Protein AF-A0A7C3YJ23-F1 (afdb_monomer_lite)

Radius of gyration: 18.56 Å; chains: 1; bounding box: 42×35×53 Å

Secondary structure (DSSP, 8-state):
--EEEEEEE-S--TTHHHHHHHHHHHTTSTTEEEEEEE-HHHHHHHHHTT-HHHHHHHS-SSTT--EEEHHHH-TT-GGGHHHHTT-SSEEEEEEE-HHHHHHHHTT---SHHHHHHHHHHHTT--EEEEES--SS----PPPP---TTS----SS-HHHHT-TT--EEEETTEEEE-TTT-----TTT--

pLDDT: mean 93.25, std 5.97, range [62.0, 98.75]

Sequence (191 aa):
MSITVAWGITGAGHFLKETFEVMGELVREDGVKVTAYLSAAGEQVVKIYGLWKRLTEISNGSYLREILVESGEGPGSPRAGRLLRGVYKALIVSPASGNTVAKTVYGIADTLVTNAIAQAQKGRTPIYMVPTDQRGFTEITLPYRVDRSICKLCKPCPVINVCPQNAVKVLDGFPSINLSLCRNCELCVST

Foldseek 3Di:
DAAFEEEEFELDQFCPVVVLVVLVVQLVPPRYAYEYFYWQNRVLNCQLVLNVVSLCVSQVCPDSSRHHYCVVCDFQLVVLLCLLVPVHQAYEYPAQEPVNVVCCVVLNQGTNRSSNSNSNVNNVRHYHYHYRPDPDDDDGDDGDWDDPVPDPLDVVDVLCVQDPQNQWDQDPSDTTGNSSRHRPPCSSVVD

Structure (mmCIF, N/CA/C/O backbone):
data_AF-A0A7C3YJ23-F1
#
_entry.id   AF-A0A7C3YJ23-F1
#
loop_
_atom_site.group_PDB
_atom_site.id
_atom_site.type_symbol
_atom_site.label_atom_id
_atom_site.label_alt_id
_atom_site.label_comp_id
_atom_site.label_asym_id
_atom_site.label_entity_id
_atom_site.label_seq_id
_atom_site.pdbx_PDB_ins_code
_atom_site.Cartn_x
_atom_site.Cartn_y
_atom_site.Cartn_z
_atom_site.occupancy
_atom_site.B_iso_or_equiv
_atom_site.auth_seq_id
_atom_site.auth_comp_id
_atom_site.auth_asym_id
_atom_site.auth_atom_id
_atom_site.pdbx_PDB_model_num
ATOM 1 N N . MET A 1 1 ? -19.025 14.498 14.710 1.00 62.00 1 MET A N 1
ATOM 2 C CA . MET A 1 1 ? -18.326 13.416 15.446 1.00 62.00 1 MET A CA 1
ATOM 3 C C . MET A 1 1 ? -17.206 12.937 14.530 1.00 62.00 1 MET A C 1
ATOM 5 O O . MET A 1 1 ? -17.511 12.698 13.375 1.00 62.00 1 MET A O 1
ATOM 9 N N . SER A 1 2 ? -15.937 12.897 14.953 1.00 86.38 2 SER A N 1
ATOM 10 C CA . SER A 1 2 ? -14.856 12.490 14.033 1.00 86.38 2 SER A CA 1
ATOM 11 C C . SER A 1 2 ? -14.799 10.965 13.926 1.00 86.38 2 SER A C 1
ATOM 13 O O . SER A 1 2 ? -14.757 10.283 14.952 1.00 86.38 2 SER A O 1
ATOM 15 N N . ILE A 1 3 ? -14.822 10.439 12.702 1.00 93.75 3 ILE A N 1
ATOM 16 C CA . ILE A 1 3 ? -14.700 9.007 12.411 1.00 93.75 3 ILE A CA 1
ATOM 17 C C . ILE A 1 3 ? -13.256 8.743 11.995 1.00 93.75 3 ILE A C 1
ATOM 19 O O . ILE A 1 3 ? -12.734 9.368 11.079 1.00 93.75 3 ILE A O 1
ATOM 23 N N . THR A 1 4 ? -12.592 7.824 12.683 1.00 96.75 4 THR A N 1
ATOM 24 C CA . THR A 1 4 ? -11.193 7.466 12.438 1.00 96.75 4 THR A CA 1
ATOM 25 C C . THR A 1 4 ? -11.123 6.039 11.923 1.00 96.75 4 THR A C 1
ATOM 27 O O . THR A 1 4 ? -11.645 5.116 12.550 1.00 96.75 4 THR A O 1
ATOM 30 N N . VAL A 1 5 ? -10.465 5.843 10.787 1.00 97.94 5 VAL A N 1
ATOM 31 C CA . VAL A 1 5 ? -10.336 4.544 10.123 1.00 97.94 5 VAL A CA 1
ATOM 32 C C . VAL A 1 5 ? -8.858 4.226 9.932 1.00 97.94 5 VAL A C 1
ATOM 34 O O . VAL A 1 5 ? -8.073 5.081 9.521 1.00 97.94 5 VAL A O 1
ATOM 37 N N . ALA A 1 6 ? -8.469 2.993 10.246 1.00 98.56 6 ALA A N 1
ATOM 38 C CA . ALA A 1 6 ? -7.172 2.462 9.846 1.00 98.56 6 ALA A CA 1
ATOM 39 C C . ALA A 1 6 ? -7.318 1.774 8.486 1.00 98.56 6 ALA A C 1
ATOM 41 O O . ALA A 1 6 ? -8.263 1.011 8.289 1.00 98.56 6 ALA A O 1
ATOM 42 N N . TRP A 1 7 ? -6.381 2.011 7.570 1.00 98.75 7 TRP A N 1
ATOM 43 C CA . TRP A 1 7 ? -6.410 1.428 6.231 1.00 98.75 7 TRP A CA 1
ATOM 44 C C . TRP A 1 7 ? -5.122 0.667 5.913 1.00 98.75 7 TRP A C 1
ATOM 46 O O . TRP A 1 7 ? -4.079 1.264 5.665 1.00 98.75 7 TRP A O 1
ATOM 56 N N . GLY A 1 8 ? -5.188 -0.661 5.919 1.00 98.50 8 GLY A N 1
ATOM 57 C CA . GLY A 1 8 ? -4.110 -1.565 5.541 1.00 98.50 8 GLY A CA 1
ATOM 58 C C . GLY A 1 8 ? -3.979 -1.718 4.026 1.00 98.50 8 GLY A C 1
ATOM 59 O O . GLY A 1 8 ? -4.926 -2.147 3.374 1.00 98.50 8 GLY A O 1
ATOM 60 N N . ILE A 1 9 ? -2.796 -1.435 3.479 1.00 98.50 9 ILE A N 1
ATOM 61 C CA . ILE A 1 9 ? -2.448 -1.638 2.065 1.00 98.50 9 ILE A CA 1
ATOM 62 C C . ILE A 1 9 ? -1.351 -2.704 1.968 1.00 98.50 9 ILE A C 1
ATOM 64 O O . ILE A 1 9 ? -0.298 -2.625 2.617 1.00 98.50 9 ILE A O 1
ATOM 68 N N . THR A 1 10 ? -1.595 -3.721 1.144 1.00 98.00 10 THR A N 1
ATOM 69 C CA . THR A 1 10 ? -0.693 -4.870 0.975 1.00 98.00 10 THR A CA 1
ATOM 70 C C . THR A 1 10 ? -0.086 -4.925 -0.426 1.00 98.00 10 THR A C 1
ATOM 72 O O . THR A 1 10 ? -0.376 -4.079 -1.268 1.00 98.00 10 THR A O 1
ATOM 75 N N . GLY A 1 11 ? 0.796 -5.897 -0.673 1.00 94.69 11 GLY A N 1
ATOM 76 C CA . GLY A 1 11 ? 1.535 -6.050 -1.929 1.00 94.69 11 GLY A CA 1
ATOM 77 C C . GLY A 1 11 ? 0.710 -6.557 -3.112 1.00 94.69 11 GLY A C 1
ATOM 78 O O . GLY A 1 11 ? 1.150 -7.483 -3.784 1.00 94.69 11 GLY A O 1
ATOM 79 N N . ALA A 1 12 ? -0.468 -5.988 -3.362 1.00 92.12 12 ALA A N 1
ATOM 80 C CA . ALA A 1 12 ? -1.314 -6.349 -4.492 1.00 92.12 12 ALA A CA 1
ATOM 81 C C . ALA A 1 12 ? -1.648 -5.120 -5.346 1.00 92.12 12 ALA A C 1
ATOM 83 O O . ALA A 1 12 ? -2.069 -4.090 -4.828 1.00 92.12 12 ALA A O 1
ATOM 84 N N . GLY A 1 13 ? -1.439 -5.238 -6.661 1.00 89.50 13 GLY A N 1
ATOM 85 C CA . GLY A 1 13 ? -1.804 -4.199 -7.631 1.00 89.50 13 GLY A CA 1
ATOM 86 C C . GLY A 1 13 ? -3.272 -4.255 -8.066 1.00 89.50 13 GLY A C 1
ATOM 87 O O . GLY A 1 13 ? -3.829 -3.244 -8.483 1.00 89.50 13 GLY A O 1
ATOM 88 N N . HIS A 1 14 ? -3.909 -5.422 -7.940 1.00 90.75 14 HIS A N 1
ATOM 89 C CA . HIS A 1 14 ? -5.338 -5.590 -8.200 1.00 90.75 14 HIS A CA 1
ATOM 90 C C . HIS A 1 14 ? -6.164 -4.792 -7.175 1.00 90.75 14 HIS A C 1
ATOM 92 O O . HIS A 1 14 ? -5.832 -4.794 -5.990 1.00 90.75 14 HIS A O 1
ATOM 98 N N . PHE A 1 15 ? -7.208 -4.095 -7.637 1.00 92.06 15 PHE A N 1
ATOM 99 C CA . PHE A 1 15 ? -8.063 -3.183 -6.864 1.00 92.06 15 PHE A CA 1
ATOM 100 C C . PHE A 1 15 ? -7.343 -1.989 -6.229 1.00 92.06 15 PHE A C 1
ATOM 102 O O . PHE A 1 15 ? -7.915 -1.291 -5.388 1.00 92.06 15 PHE A O 1
ATOM 109 N N . LEU A 1 16 ? -6.076 -1.743 -6.569 1.00 94.31 16 LEU A N 1
ATOM 110 C CA . LEU A 1 16 ? -5.303 -0.685 -5.931 1.00 94.31 16 LEU A CA 1
ATOM 111 C C . LEU A 1 16 ? -5.825 0.706 -6.315 1.00 94.31 16 LEU A C 1
ATOM 113 O O . LEU A 1 16 ? -5.906 1.577 -5.454 1.00 94.31 16 LEU A O 1
ATOM 117 N N . LYS A 1 17 ? -6.199 0.935 -7.580 1.00 93.44 17 LYS A N 1
ATOM 118 C CA . LYS A 1 17 ? -6.702 2.247 -8.025 1.00 93.44 17 LYS A CA 1
ATOM 119 C C . LYS A 1 17 ? -8.066 2.545 -7.402 1.00 93.44 17 LYS A C 1
ATOM 121 O O . LYS A 1 17 ? -8.249 3.611 -6.822 1.00 93.44 17 LYS A O 1
ATOM 126 N N . GLU A 1 18 ? -8.946 1.557 -7.431 1.00 94.31 18 GLU A N 1
ATOM 127 C CA . GLU A 1 18 ? -10.295 1.553 -6.872 1.00 94.31 18 GLU A CA 1
ATOM 128 C C . GLU A 1 18 ? -10.249 1.747 -5.351 1.00 94.31 18 GLU A C 1
ATOM 130 O O . GLU A 1 18 ? -10.980 2.558 -4.791 1.00 94.31 18 GLU A O 1
ATOM 135 N N . THR A 1 19 ? -9.305 1.089 -4.669 1.00 96.25 19 THR A N 1
ATOM 136 C CA . THR A 1 19 ? -9.026 1.326 -3.244 1.00 96.25 19 THR A CA 1
ATOM 137 C C . THR A 1 19 ? -8.746 2.805 -2.986 1.00 96.25 19 THR A C 1
ATOM 139 O O . THR A 1 19 ? -9.323 3.393 -2.076 1.00 96.25 19 THR A O 1
ATOM 142 N N . PHE A 1 20 ? -7.876 3.428 -3.782 1.00 97.31 20 PHE A N 1
ATOM 143 C CA . PHE A 1 20 ? -7.533 4.841 -3.625 1.00 97.31 20 PHE A CA 1
ATOM 144 C C . PHE A 1 20 ? -8.680 5.791 -4.014 1.00 97.31 20 PHE A C 1
ATOM 146 O O . PHE A 1 20 ? -8.718 6.931 -3.539 1.00 97.31 20 PHE A O 1
ATOM 153 N N . GLU A 1 21 ? -9.597 5.364 -4.882 1.00 96.69 21 GLU A N 1
ATOM 154 C CA . GLU A 1 21 ? -10.852 6.068 -5.187 1.00 96.69 21 GLU A CA 1
ATOM 155 C C . GLU A 1 21 ? -11.758 6.097 -3.970 1.00 96.69 21 GLU A C 1
ATOM 157 O O . GLU A 1 21 ? -12.047 7.189 -3.482 1.00 96.69 21 GLU A O 1
ATOM 162 N N . VAL A 1 22 ? -12.048 4.934 -3.388 1.00 97.12 22 VAL A N 1
ATOM 163 C CA . VAL A 1 22 ? -12.865 4.835 -2.174 1.00 97.12 22 VAL A CA 1
ATOM 164 C C . VAL A 1 22 ? -12.214 5.568 -0.998 1.00 97.12 22 VAL A C 1
ATOM 166 O O . VAL A 1 22 ? -12.886 6.315 -0.293 1.00 97.12 22 VAL A O 1
ATOM 169 N N . MET A 1 23 ? -10.897 5.430 -0.792 1.00 97.50 23 MET A N 1
ATOM 170 C CA . MET A 1 23 ? -10.183 6.189 0.246 1.00 97.50 23 MET A CA 1
ATOM 171 C C . MET A 1 23 ? -10.329 7.701 0.047 1.00 97.50 23 MET A C 1
ATOM 173 O O . MET A 1 23 ? -10.512 8.435 1.017 1.00 97.50 23 MET A O 1
ATOM 177 N N . GLY A 1 24 ? -10.220 8.163 -1.202 1.00 96.56 24 GLY A N 1
ATOM 178 C CA . GLY A 1 24 ? -10.332 9.572 -1.565 1.00 96.56 24 GLY A CA 1
ATOM 179 C C . GLY A 1 24 ? -11.741 10.123 -1.371 1.00 96.56 24 GLY A C 1
ATOM 180 O O . GLY A 1 24 ? -11.886 11.235 -0.879 1.00 96.56 24 GLY A O 1
ATOM 181 N N . GLU A 1 25 ? -12.769 9.355 -1.726 1.00 96.19 25 GLU A N 1
ATOM 182 C CA . GLU A 1 25 ? -14.171 9.698 -1.472 1.00 96.19 25 GLU A CA 1
ATOM 183 C C . GLU A 1 25 ? -14.464 9.770 0.024 1.00 96.19 25 GLU A C 1
ATOM 185 O O . GLU A 1 25 ? -15.019 10.761 0.491 1.00 96.19 25 GLU A O 1
ATOM 190 N N . LEU A 1 26 ? -13.990 8.784 0.787 1.00 94.44 26 LEU A N 1
ATOM 191 C CA . LEU A 1 26 ? -14.225 8.692 2.222 1.00 94.44 26 LEU A CA 1
ATOM 192 C C . LEU A 1 26 ? -13.664 9.898 2.993 1.00 94.44 26 LEU A C 1
ATOM 194 O O . LEU A 1 26 ? -14.304 10.395 3.912 1.00 94.44 26 LEU A O 1
ATOM 198 N N . VAL A 1 27 ? -12.480 10.407 2.627 1.00 94.44 27 VAL A N 1
ATOM 199 C CA . VAL A 1 27 ? -11.894 11.587 3.298 1.00 94.44 27 VAL A CA 1
ATOM 200 C C . VAL A 1 27 ? -12.490 12.926 2.851 1.00 94.44 27 VAL A C 1
ATOM 202 O O . VAL A 1 27 ? -12.114 13.955 3.414 1.00 94.44 27 VAL A O 1
ATOM 205 N N . ARG A 1 28 ? -13.391 12.944 1.854 1.00 93.38 28 ARG A N 1
ATOM 206 C CA . ARG A 1 28 ? -14.195 14.138 1.528 1.00 93.38 28 ARG A CA 1
ATOM 207 C C . ARG A 1 28 ? -15.365 14.317 2.489 1.00 93.38 28 ARG A C 1
ATOM 209 O O . ARG A 1 28 ? -15.881 15.424 2.584 1.00 93.38 28 ARG A O 1
ATOM 216 N N . GLU A 1 29 ? -15.786 13.259 3.177 1.00 91.81 29 GLU A N 1
ATOM 217 C CA . GLU A 1 29 ? -16.820 13.357 4.200 1.00 91.81 29 GLU A CA 1
ATOM 218 C C . GLU A 1 29 ? -16.296 14.094 5.440 1.00 91.81 29 GLU A C 1
ATOM 220 O O . GLU A 1 29 ? -15.204 13.823 5.957 1.00 91.81 29 GLU A O 1
ATOM 225 N N . ASP A 1 30 ? -17.102 15.026 5.948 1.00 86.88 30 ASP A N 1
ATOM 226 C CA . ASP A 1 30 ? -16.705 15.879 7.060 1.00 86.88 30 ASP A CA 1
ATOM 227 C C . ASP A 1 30 ? -16.401 15.074 8.331 1.00 86.88 30 ASP A C 1
ATOM 229 O O . ASP A 1 30 ? -17.231 14.358 8.894 1.00 86.88 30 ASP A O 1
ATOM 233 N N . GLY A 1 31 ? -15.179 15.250 8.837 1.00 90.19 31 GLY A N 1
ATOM 234 C CA . GLY A 1 31 ? -14.729 14.648 10.090 1.00 90.19 31 GLY A CA 1
ATOM 235 C C . GLY A 1 31 ? -14.173 13.228 9.968 1.00 90.19 31 GLY A C 1
ATOM 236 O O . GLY A 1 31 ? -13.810 12.658 11.008 1.00 90.19 31 GLY A O 1
ATOM 237 N N . VAL A 1 32 ? -14.049 12.677 8.756 1.00 95.38 32 VAL A N 1
ATOM 238 C CA . VAL A 1 32 ? -13.407 11.377 8.529 1.00 95.38 32 VAL A CA 1
ATOM 239 C C . VAL A 1 32 ? -11.885 11.519 8.424 1.00 95.38 32 VAL A C 1
ATOM 241 O O . VAL A 1 32 ? -11.350 12.422 7.782 1.00 95.38 32 VAL A O 1
ATOM 244 N N . LYS A 1 33 ? -11.155 10.627 9.097 1.00 97.25 33 LYS A N 1
ATOM 245 C CA . LYS A 1 33 ? -9.688 10.578 9.103 1.00 97.25 33 LYS A CA 1
ATOM 246 C C . LYS A 1 33 ? -9.207 9.167 8.802 1.00 97.25 33 LYS A C 1
ATOM 248 O O . LYS A 1 33 ? -9.721 8.208 9.377 1.00 97.25 33 LYS A O 1
ATOM 253 N N . VAL A 1 34 ? -8.194 9.058 7.946 1.00 98.19 34 VAL A N 1
ATOM 254 C CA . VAL A 1 34 ? -7.625 7.778 7.515 1.00 98.19 34 VAL A CA 1
ATOM 255 C C . VAL A 1 34 ? -6.134 7.728 7.832 1.00 98.19 34 VAL A C 1
ATOM 257 O O . VAL A 1 34 ? -5.354 8.485 7.250 1.00 98.19 34 VAL A O 1
ATOM 260 N N . THR A 1 35 ? -5.734 6.803 8.706 1.00 98.50 35 THR A N 1
ATOM 261 C CA . THR A 1 35 ? -4.324 6.420 8.890 1.00 98.50 35 THR A CA 1
ATOM 262 C C . THR A 1 35 ? -4.016 5.231 7.990 1.00 98.50 35 THR A C 1
ATOM 264 O O . THR A 1 35 ? -4.640 4.177 8.120 1.00 98.50 35 THR A O 1
ATOM 267 N N . ALA A 1 36 ? -3.034 5.373 7.106 1.00 98.50 36 ALA A N 1
ATOM 268 C CA . ALA A 1 36 ? -2.607 4.311 6.209 1.00 98.50 36 ALA A CA 1
ATOM 269 C C . ALA A 1 36 ? -1.540 3.426 6.877 1.00 98.50 36 ALA A C 1
ATOM 271 O O . ALA A 1 36 ? -0.566 3.927 7.430 1.00 98.50 36 ALA A O 1
ATOM 272 N N . TYR A 1 37 ? -1.713 2.109 6.806 1.00 98.56 37 TYR A N 1
ATOM 273 C CA . TYR A 1 37 ? -0.786 1.083 7.281 1.00 98.56 37 TYR A CA 1
ATOM 274 C C . TYR A 1 37 ? -0.284 0.293 6.073 1.00 98.56 37 TYR A C 1
ATOM 276 O O . TYR A 1 37 ? -1.031 -0.462 5.458 1.00 98.56 37 TYR A O 1
ATOM 284 N N . LEU A 1 38 ? 0.979 0.461 5.705 1.00 98.25 38 LEU A N 1
ATOM 285 C CA . LEU A 1 38 ? 1.573 -0.154 4.524 1.00 98.25 38 LEU A CA 1
ATOM 286 C C . LEU A 1 38 ? 2.528 -1.264 4.957 1.00 98.25 38 LEU A C 1
ATOM 288 O O . LEU A 1 38 ? 3.538 -1.015 5.616 1.00 98.25 38 LEU A O 1
ATOM 292 N N . SER A 1 39 ? 2.234 -2.493 4.537 1.00 97.44 39 SER A N 1
ATOM 293 C CA . SER A 1 39 ? 3.247 -3.559 4.567 1.00 97.44 39 SER A CA 1
ATOM 294 C C . SER A 1 39 ? 4.437 -3.172 3.686 1.00 97.44 39 SER A C 1
ATOM 296 O O . SER A 1 39 ? 4.274 -2.375 2.757 1.00 97.44 39 SER A O 1
ATOM 298 N N . ALA A 1 40 ? 5.604 -3.782 3.901 1.00 96.00 40 ALA A N 1
ATOM 299 C CA . ALA A 1 40 ? 6.767 -3.536 3.042 1.00 96.00 40 ALA A CA 1
ATOM 300 C C . ALA A 1 40 ? 6.442 -3.715 1.541 1.00 96.00 40 ALA A C 1
ATOM 302 O O . ALA A 1 40 ? 6.804 -2.884 0.710 1.00 96.00 40 ALA A O 1
ATOM 303 N N . A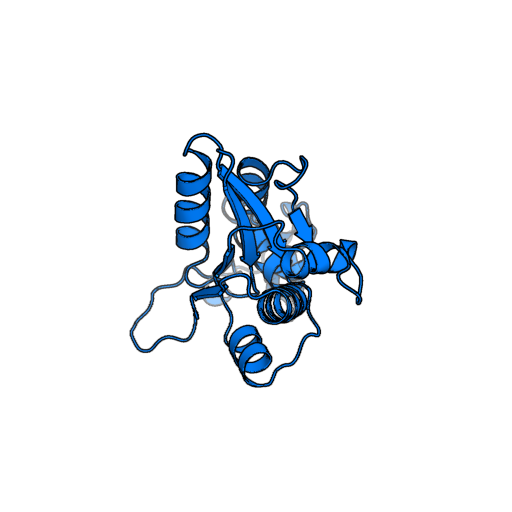LA A 1 41 ? 5.680 -4.757 1.189 1.00 95.81 41 ALA A N 1
ATOM 304 C CA . ALA A 1 41 ? 5.242 -4.990 -0.187 1.00 95.81 41 ALA A CA 1
ATOM 305 C C . ALA A 1 41 ? 4.201 -3.959 -0.666 1.00 95.81 41 ALA A C 1
ATOM 307 O O . ALA A 1 41 ? 4.255 -3.519 -1.813 1.00 95.81 41 ALA A O 1
ATOM 308 N N . GLY A 1 42 ? 3.279 -3.539 0.205 1.00 97.00 42 GLY A N 1
ATOM 309 C CA . GLY A 1 42 ? 2.295 -2.499 -0.109 1.00 97.00 42 GLY A CA 1
ATOM 310 C C . GLY A 1 42 ? 2.942 -1.144 -0.386 1.00 97.00 42 GLY A C 1
ATOM 311 O O . GLY A 1 42 ? 2.568 -0.470 -1.340 1.00 97.00 42 GLY A O 1
ATOM 312 N N . GLU A 1 43 ? 3.976 -0.778 0.374 1.00 96.62 43 GLU A N 1
ATOM 313 C CA . GLU A 1 43 ? 4.772 0.425 0.118 1.00 96.62 43 GLU A CA 1
ATOM 314 C C . GLU A 1 43 ? 5.402 0.408 -1.278 1.00 96.62 43 GLU A C 1
ATOM 316 O O . GLU A 1 43 ? 5.319 1.400 -2.006 1.00 96.62 43 GLU A O 1
ATOM 321 N N . GLN A 1 44 ? 5.995 -0.720 -1.673 1.00 95.06 44 GLN A N 1
ATOM 322 C CA . GLN A 1 44 ? 6.575 -0.876 -3.007 1.00 95.06 44 GLN A CA 1
ATOM 323 C C . GLN A 1 44 ? 5.513 -0.756 -4.096 1.00 95.06 44 GLN A C 1
ATOM 325 O O . GLN A 1 44 ? 5.685 0.008 -5.042 1.00 95.06 44 GLN A O 1
ATOM 330 N N . VAL A 1 45 ? 4.386 -1.450 -3.941 1.00 95.12 45 VAL A N 1
ATOM 331 C CA . VAL A 1 45 ? 3.294 -1.420 -4.917 1.00 95.12 45 VAL A CA 1
ATOM 332 C C . VAL A 1 45 ? 2.724 -0.006 -5.075 1.00 95.12 45 VAL A C 1
ATOM 334 O O . VAL A 1 45 ? 2.644 0.489 -6.194 1.00 95.12 45 VAL A O 1
ATOM 337 N N . VAL A 1 46 ? 2.438 0.717 -3.990 1.00 96.62 46 VAL A N 1
ATOM 338 C CA . VAL A 1 46 ? 1.957 2.112 -4.076 1.00 96.62 46 VAL A CA 1
ATOM 339 C C . VAL A 1 46 ? 2.933 3.002 -4.858 1.00 96.62 46 VAL A C 1
ATOM 341 O O . VAL A 1 46 ? 2.507 3.844 -5.651 1.00 96.62 46 VAL A O 1
ATOM 344 N N . LYS A 1 47 ? 4.244 2.812 -4.674 1.00 95.31 47 LYS A N 1
ATOM 345 C CA . LYS A 1 47 ? 5.288 3.569 -5.383 1.00 95.31 47 LYS A CA 1
ATOM 346 C C . LYS A 1 47 ? 5.382 3.199 -6.861 1.00 95.31 47 LYS A C 1
ATOM 348 O O . LYS A 1 47 ? 5.426 4.094 -7.700 1.00 95.31 47 LYS A O 1
ATOM 353 N N . ILE A 1 48 ? 5.383 1.906 -7.174 1.00 94.56 48 ILE A N 1
ATOM 354 C CA . ILE A 1 48 ? 5.480 1.385 -8.545 1.00 94.56 48 ILE A CA 1
ATOM 355 C C . ILE A 1 48 ? 4.271 1.799 -9.388 1.00 94.56 48 ILE A C 1
ATOM 357 O O . ILE A 1 48 ? 4.406 1.977 -10.593 1.00 94.56 48 ILE A O 1
ATOM 361 N N . TYR A 1 49 ? 3.109 1.986 -8.761 1.00 94.12 49 TYR A N 1
ATOM 362 C CA . TYR A 1 49 ? 1.893 2.459 -9.422 1.00 94.12 49 TYR A CA 1
ATOM 363 C C . TYR A 1 49 ? 1.733 3.987 -9.377 1.00 94.12 49 TYR A C 1
ATOM 365 O O . TYR A 1 49 ? 0.749 4.512 -9.889 1.00 94.12 49 TYR A O 1
ATOM 373 N N . GLY A 1 50 ? 2.694 4.736 -8.822 1.00 94.44 50 GLY A N 1
ATOM 374 C CA . GLY A 1 50 ? 2.670 6.207 -8.813 1.00 94.44 50 GLY A CA 1
ATOM 375 C C . GLY A 1 50 ? 1.634 6.824 -7.870 1.00 94.44 50 GLY A C 1
ATOM 376 O O . GLY A 1 50 ? 1.337 8.012 -7.957 1.00 94.44 50 GLY A O 1
ATOM 377 N N . LEU A 1 51 ? 1.090 6.044 -6.935 1.00 96.31 51 LEU A N 1
ATOM 378 C CA . LEU A 1 51 ? -0.000 6.465 -6.051 1.00 96.31 51 LEU A CA 1
ATOM 379 C C . LEU A 1 51 ? 0.487 7.121 -4.753 1.00 96.31 51 LEU A C 1
ATOM 381 O O . LEU A 1 51 ? -0.321 7.536 -3.927 1.00 96.31 51 LEU A O 1
ATOM 385 N N . TRP A 1 52 ? 1.803 7.261 -4.565 1.00 96.50 52 TRP A N 1
ATOM 386 C CA . TRP A 1 52 ? 2.373 7.821 -3.336 1.00 96.50 52 TRP A CA 1
ATOM 387 C C . TRP A 1 52 ? 1.905 9.255 -3.059 1.00 96.50 52 TRP A C 1
ATOM 389 O O . TRP A 1 52 ? 1.522 9.570 -1.936 1.00 96.50 52 TRP A O 1
ATOM 399 N N . LYS A 1 53 ? 1.874 10.117 -4.086 1.00 96.00 53 LYS A N 1
ATOM 400 C CA . LYS A 1 53 ? 1.383 11.499 -3.947 1.00 96.00 53 LYS A CA 1
ATOM 401 C C . LYS A 1 53 ? -0.086 11.522 -3.511 1.00 96.00 53 LYS A C 1
ATOM 403 O O . LYS A 1 53 ? -0.435 12.185 -2.538 1.00 96.00 53 LYS A O 1
ATOM 408 N N . ARG A 1 54 ? -0.925 10.717 -4.164 1.00 96.69 54 ARG A N 1
ATOM 409 C CA . ARG A 1 54 ? -2.340 10.572 -3.805 1.00 96.69 54 ARG A CA 1
ATOM 410 C C . ARG A 1 54 ? -2.514 10.064 -2.370 1.00 96.69 54 ARG A C 1
ATOM 412 O O . ARG A 1 54 ? -3.385 10.538 -1.650 1.00 96.69 54 ARG A O 1
ATOM 419 N N . LEU A 1 55 ? -1.649 9.152 -1.919 1.00 97.75 55 LEU A N 1
ATOM 420 C CA . LEU A 1 55 ? -1.663 8.666 -0.537 1.00 97.75 55 LEU A CA 1
ATOM 421 C C . LEU A 1 55 ? -1.391 9.800 0.456 1.00 97.75 55 LEU A C 1
ATOM 423 O O . LEU A 1 55 ? -2.082 9.894 1.463 1.00 97.75 55 LEU A O 1
ATOM 427 N N . THR A 1 56 ? -0.425 10.676 0.163 1.00 97.12 56 THR A N 1
ATOM 428 C CA . THR A 1 56 ? -0.114 11.837 1.017 1.00 97.12 56 THR A CA 1
ATOM 429 C C . THR A 1 56 ? -1.219 12.892 1.037 1.00 97.12 56 THR A C 1
ATOM 431 O O . THR A 1 56 ? -1.373 13.590 2.033 1.00 97.12 56 THR A O 1
ATOM 434 N N . GLU A 1 57 ? -2.027 12.996 -0.018 1.00 96.44 57 GLU A N 1
ATOM 435 C CA . GLU A 1 57 ? -3.201 13.881 -0.042 1.00 96.44 57 GLU A CA 1
ATOM 436 C C . GLU A 1 57 ? -4.324 13.342 0.865 1.00 96.44 57 GLU A C 1
ATOM 438 O O . GLU A 1 57 ? -4.966 14.103 1.592 1.00 96.44 57 GLU A O 1
ATOM 443 N N . ILE A 1 58 ? -4.515 12.019 0.889 1.00 96.62 58 ILE A N 1
ATOM 444 C CA . ILE A 1 58 ? -5.491 11.339 1.756 1.00 96.62 58 ILE A CA 1
ATOM 445 C C . ILE A 1 58 ? -5.021 11.366 3.226 1.00 96.62 58 ILE A C 1
ATOM 447 O O . ILE A 1 58 ? -5.740 11.821 4.129 1.00 96.62 58 ILE A O 1
ATOM 451 N N . SER A 1 59 ? -3.783 10.926 3.450 1.00 96.50 59 SER A N 1
ATOM 452 C CA . SER A 1 59 ? -3.117 10.759 4.743 1.00 96.50 59 SER A CA 1
ATOM 453 C C . SER A 1 59 ? -1.900 11.689 4.824 1.00 96.50 59 SER A C 1
ATOM 455 O O . SER A 1 59 ? -0.763 11.303 4.563 1.00 96.50 59 SER A O 1
ATOM 457 N N . ASN A 1 60 ? -2.148 12.945 5.195 1.00 93.62 60 ASN A N 1
ATOM 458 C CA . ASN A 1 60 ? -1.161 14.032 5.160 1.00 93.62 60 ASN A CA 1
ATOM 459 C C . ASN A 1 60 ? -0.097 14.022 6.274 1.00 93.62 60 ASN A C 1
ATOM 461 O O . ASN A 1 60 ? 0.660 14.981 6.402 1.00 93.62 60 ASN A O 1
ATOM 465 N N . GLY A 1 61 ? -0.044 12.984 7.110 1.00 93.31 61 GLY A N 1
ATOM 466 C CA . GLY A 1 61 ? 0.938 12.866 8.192 1.00 93.31 61 GLY A CA 1
ATOM 467 C C . GLY A 1 61 ? 0.506 13.472 9.529 1.00 93.31 61 GLY A C 1
ATOM 468 O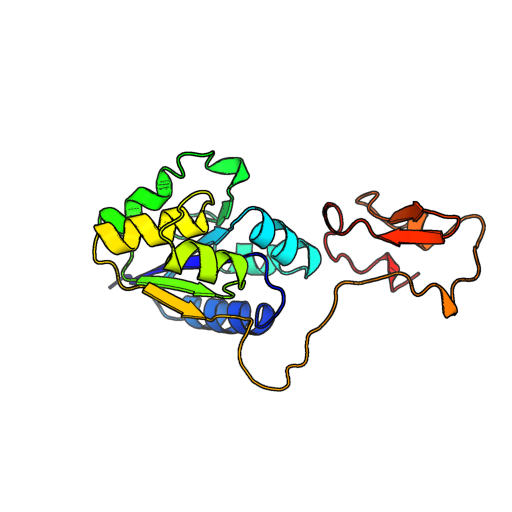 O . GLY A 1 61 ? 1.183 13.256 10.533 1.00 93.31 61 GLY A O 1
ATOM 469 N N . SER A 1 62 ? -0.618 14.195 9.582 1.00 94.31 62 SER A N 1
ATOM 470 C CA . SER A 1 62 ? -1.167 14.694 10.849 1.00 94.31 62 SER A CA 1
ATOM 471 C C . SER A 1 62 ? -1.703 13.555 11.729 1.00 94.31 62 SER A C 1
ATOM 473 O O . SER A 1 62 ? -1.842 12.412 11.292 1.00 94.31 62 SER A O 1
ATOM 475 N N . TYR A 1 63 ? -1.998 13.849 12.997 1.00 94.38 63 TYR A N 1
ATOM 476 C CA . TYR A 1 63 ? -2.473 12.842 13.948 1.00 94.38 63 TYR A CA 1
ATOM 477 C C . TYR A 1 63 ? -3.749 12.132 13.456 1.00 94.38 63 TYR A C 1
ATOM 479 O O . TYR A 1 63 ? -4.769 12.776 13.189 1.00 94.38 63 TYR A O 1
ATOM 487 N N . LEU A 1 64 ? -3.689 10.797 13.381 1.00 95.38 64 LEU A N 1
ATOM 488 C CA . LEU A 1 64 ? -4.709 9.907 12.801 1.00 95.38 64 LEU A CA 1
ATOM 489 C C . LEU A 1 64 ? -4.940 10.092 11.290 1.00 95.38 64 LEU A C 1
ATOM 491 O O . LEU A 1 64 ? -5.978 9.703 10.757 1.00 95.38 64 LEU A O 1
ATOM 495 N N . ARG A 1 65 ? -3.964 10.692 10.606 1.00 96.94 65 ARG A N 1
ATOM 496 C CA . ARG A 1 65 ? -3.833 10.766 9.147 1.00 96.94 65 ARG A CA 1
ATOM 497 C C . ARG A 1 65 ? -2.413 10.402 8.709 1.00 96.94 65 ARG A C 1
ATOM 499 O O . ARG A 1 65 ? -1.927 10.895 7.696 1.00 96.94 65 ARG A O 1
ATOM 506 N N . GLU A 1 66 ? -1.711 9.593 9.500 1.00 97.44 66 GLU A N 1
ATOM 507 C CA . GLU A 1 66 ? -0.334 9.198 9.212 1.00 97.44 66 GLU A CA 1
ATOM 508 C C . GLU A 1 66 ? -0.250 8.167 8.080 1.00 97.44 66 GLU A C 1
ATOM 510 O O . GLU A 1 66 ? -1.182 7.396 7.851 1.00 97.44 66 GLU A O 1
ATOM 515 N N . ILE A 1 67 ? 0.911 8.109 7.426 1.00 98.12 67 ILE A N 1
ATOM 516 C CA . ILE A 1 67 ? 1.321 6.976 6.595 1.00 98.12 67 ILE A CA 1
ATOM 517 C C . ILE A 1 67 ? 2.352 6.191 7.396 1.00 98.12 67 ILE A C 1
ATOM 519 O O . ILE A 1 67 ? 3.461 6.662 7.645 1.00 98.12 67 ILE A O 1
ATOM 523 N N . LEU A 1 68 ? 1.962 5.003 7.833 1.00 97.81 68 LEU A N 1
ATOM 524 C CA . LEU A 1 68 ? 2.789 4.092 8.604 1.00 97.81 68 LEU A CA 1
ATOM 525 C C . LEU A 1 68 ? 3.348 3.042 7.655 1.00 97.81 68 LEU A C 1
ATOM 527 O O . LEU A 1 68 ? 2.588 2.309 7.029 1.00 97.81 68 LEU A O 1
ATOM 531 N N . VAL A 1 69 ? 4.669 2.979 7.548 1.00 96.56 69 VAL A N 1
ATOM 532 C CA . VAL A 1 69 ? 5.380 1.983 6.742 1.00 96.56 69 VAL A CA 1
ATOM 533 C C . VAL A 1 69 ? 6.177 1.064 7.651 1.00 96.56 69 VAL A C 1
ATOM 535 O O . VAL A 1 69 ? 6.693 1.489 8.684 1.00 96.56 69 VAL A O 1
ATOM 538 N N . GLU A 1 70 ? 6.299 -0.199 7.258 1.00 92.50 70 GLU A N 1
ATOM 539 C CA . GLU A 1 70 ? 6.992 -1.230 8.039 1.00 92.50 70 GLU A CA 1
ATOM 540 C C . GLU A 1 70 ? 8.443 -0.848 8.381 1.00 92.50 70 GLU A C 1
ATOM 542 O O . GLU A 1 70 ? 8.886 -1.028 9.514 1.00 92.50 70 GLU A O 1
ATOM 547 N N . SER A 1 71 ? 9.143 -0.212 7.435 1.00 88.31 71 SER A N 1
ATOM 548 C CA . SER A 1 71 ? 10.508 0.300 7.617 1.00 88.31 71 SER A CA 1
ATOM 549 C C . SER A 1 71 ? 10.627 1.380 8.703 1.00 88.31 71 SER A C 1
ATOM 551 O O . SER A 1 71 ? 11.685 1.507 9.313 1.00 88.31 71 SER A O 1
ATOM 553 N N . GLY A 1 72 ? 9.557 2.139 8.961 1.00 88.50 72 GLY A N 1
ATOM 554 C CA . GLY A 1 72 ? 9.514 3.193 9.980 1.00 88.50 72 GLY A CA 1
ATOM 555 C C . GLY A 1 72 ? 8.928 2.747 11.323 1.00 88.50 72 GLY A C 1
ATOM 556 O O . GLY A 1 72 ? 9.180 3.390 12.337 1.00 88.50 72 GLY A O 1
ATOM 557 N N . GLU A 1 73 ? 8.151 1.662 11.344 1.00 89.38 73 GLU A N 1
ATOM 558 C CA . GLU A 1 73 ? 7.547 1.112 12.565 1.00 89.38 73 GLU A CA 1
ATOM 559 C C . GLU A 1 73 ? 8.440 0.084 13.275 1.00 89.38 73 GLU A C 1
ATOM 561 O O . GLU A 1 73 ? 8.341 -0.091 14.492 1.00 89.38 73 GLU A O 1
ATOM 566 N N . GLY A 1 74 ? 9.297 -0.608 12.520 1.00 84.56 74 GLY A N 1
ATOM 567 C CA . GLY A 1 74 ? 10.081 -1.734 13.016 1.00 84.56 74 GLY A CA 1
ATOM 568 C C . GLY A 1 74 ? 9.238 -2.992 13.299 1.00 84.56 74 GLY A C 1
ATOM 569 O O . GLY A 1 74 ? 8.009 -2.979 13.169 1.00 84.56 74 GLY A O 1
ATOM 570 N N . PRO A 1 75 ? 9.879 -4.101 13.721 1.00 79.75 75 PRO A N 1
ATOM 571 C CA . PRO A 1 75 ? 9.229 -5.414 13.818 1.00 79.75 75 PRO A CA 1
ATOM 572 C C . PRO A 1 75 ? 8.021 -5.451 14.764 1.00 79.75 75 PRO A C 1
ATOM 574 O O . PRO A 1 75 ? 7.076 -6.201 14.545 1.00 79.75 75 PRO A O 1
ATOM 577 N N . GLY A 1 76 ? 8.037 -4.626 15.816 1.00 80.31 76 GLY A N 1
ATOM 578 C CA . GLY A 1 76 ? 6.991 -4.602 16.841 1.00 80.31 76 GLY A CA 1
ATOM 579 C C . GLY A 1 76 ? 5.717 -3.848 16.455 1.00 80.31 76 GLY A C 1
ATOM 580 O O . GLY A 1 76 ? 4.725 -3.965 17.171 1.00 80.31 76 GLY A O 1
ATOM 581 N N . SER A 1 77 ? 5.721 -3.069 15.363 1.00 92.00 77 SER A N 1
ATOM 582 C CA . SER A 1 77 ? 4.552 -2.307 14.887 1.00 92.00 77 SER A CA 1
ATOM 583 C C . SER A 1 77 ? 3.783 -1.565 16.001 1.00 92.00 77 SER A C 1
ATOM 585 O O . SER A 1 77 ? 2.569 -1.743 16.137 1.00 92.00 77 SER A O 1
ATOM 587 N N . PRO A 1 78 ? 4.440 -0.748 16.847 1.00 92.88 78 PRO A N 1
ATOM 588 C CA . PRO A 1 78 ? 3.843 -0.234 18.081 1.00 92.88 78 PRO A CA 1
ATOM 589 C C . PRO A 1 78 ? 2.559 0.576 17.845 1.00 92.88 78 PRO A C 1
ATOM 591 O O . PRO A 1 78 ? 1.618 0.483 18.641 1.00 92.88 78 PRO A O 1
ATOM 594 N N . ARG A 1 79 ? 2.444 1.322 16.731 1.00 95.12 79 ARG A N 1
ATOM 595 C CA . ARG A 1 79 ? 1.215 2.079 16.423 1.00 95.12 79 ARG A CA 1
ATOM 596 C C . ARG A 1 79 ? 0.047 1.196 15.982 1.00 95.12 79 ARG A C 1
ATOM 598 O O . ARG A 1 79 ? -1.088 1.678 15.978 1.00 95.12 79 ARG A O 1
ATOM 605 N N . ALA A 1 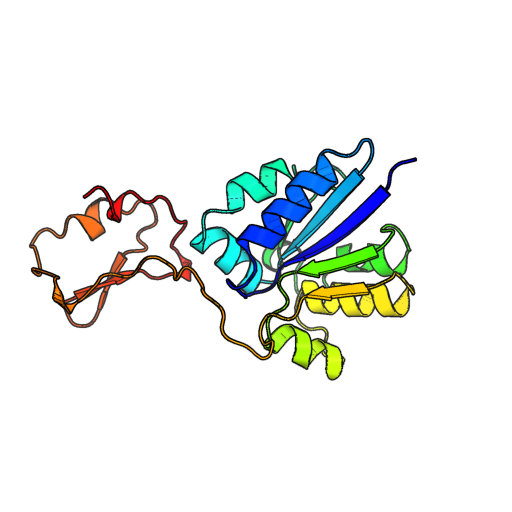80 ? 0.259 -0.090 15.697 1.00 95.56 80 ALA A N 1
ATOM 606 C CA . ALA A 1 80 ? -0.831 -1.056 15.550 1.00 95.56 80 ALA A CA 1
ATOM 607 C C . ALA A 1 80 ? -1.610 -1.245 16.866 1.00 95.56 80 ALA A C 1
ATOM 609 O O . ALA A 1 80 ? -2.816 -1.475 16.833 1.00 95.56 80 ALA A O 1
ATOM 610 N N . GLY A 1 81 ? -0.981 -1.040 18.032 1.00 96.31 81 GLY A N 1
ATOM 611 C CA . GLY A 1 81 ? -1.645 -1.123 19.342 1.00 96.31 81 GLY A CA 1
ATOM 612 C C . GLY A 1 81 ? -2.789 -0.115 19.543 1.00 96.31 81 GLY A C 1
ATOM 613 O O . GLY A 1 81 ? -3.626 -0.284 20.427 1.00 96.31 81 GLY A O 1
ATOM 614 N N . ARG A 1 82 ? -2.895 0.919 18.698 1.00 97.31 82 ARG A N 1
ATOM 615 C CA . ARG A 1 82 ? -4.049 1.836 18.678 1.00 97.31 82 ARG A CA 1
ATOM 616 C C . ARG A 1 82 ? -5.361 1.120 18.320 1.00 97.31 82 ARG A C 1
ATOM 618 O O . ARG A 1 82 ? -6.410 1.508 18.830 1.00 97.31 82 ARG A O 1
ATOM 625 N N . LEU A 1 83 ? -5.302 0.061 17.509 1.00 98.06 83 LEU A N 1
ATOM 626 C CA . LEU A 1 83 ? -6.463 -0.764 17.152 1.00 98.06 83 LEU A CA 1
ATOM 627 C C . LEU A 1 83 ? -6.973 -1.595 18.333 1.00 98.06 83 LEU A C 1
ATOM 629 O O . LEU A 1 83 ? -8.181 -1.727 18.502 1.00 98.06 83 LEU A O 1
ATOM 633 N N . LEU A 1 84 ? -6.069 -2.081 19.188 1.00 96.81 84 LEU A N 1
ATOM 634 C CA . LEU A 1 84 ? -6.430 -2.754 20.440 1.00 96.81 84 LEU A CA 1
ATOM 635 C C . LEU A 1 84 ? -7.183 -1.811 21.390 1.00 96.81 84 LEU A C 1
ATOM 637 O O . LEU A 1 84 ? -8.110 -2.218 22.078 1.00 96.81 84 LEU A O 1
ATOM 641 N N . ARG A 1 85 ? -6.783 -0.536 21.416 1.00 95.69 85 ARG A N 1
ATOM 642 C CA . ARG A 1 85 ? -7.346 0.500 22.295 1.00 95.69 85 ARG A CA 1
ATOM 643 C C . ARG A 1 85 ? -8.643 1.132 21.771 1.00 95.69 85 ARG A C 1
ATOM 645 O O . ARG A 1 85 ? -9.135 2.064 22.398 1.00 95.69 85 ARG A O 1
ATOM 652 N N . GLY A 1 86 ? -9.158 0.693 20.619 1.00 94.12 86 GLY A N 1
ATOM 653 C CA . GLY A 1 86 ? -10.375 1.252 20.017 1.00 94.12 86 GLY A CA 1
ATOM 654 C C . GLY A 1 86 ? -10.226 2.689 19.498 1.00 94.12 86 GLY A C 1
ATOM 655 O O . GLY A 1 86 ? -11.211 3.417 19.417 1.00 94.12 86 GLY A O 1
ATOM 656 N N . VAL A 1 87 ? -9.003 3.123 19.157 1.00 96.75 87 VAL A N 1
ATOM 657 C CA . VAL A 1 87 ? -8.750 4.467 18.590 1.00 96.75 87 VAL A CA 1
ATOM 658 C C . VAL A 1 87 ? -9.378 4.624 17.202 1.00 96.75 87 VAL A C 1
ATOM 660 O O . VAL A 1 87 ? -9.753 5.732 16.818 1.00 96.75 87 VAL A O 1
ATOM 663 N N . TYR A 1 88 ? -9.492 3.528 16.450 1.00 97.94 88 TYR A N 1
ATOM 664 C CA . TYR A 1 88 ? -10.145 3.489 15.144 1.00 97.94 88 TYR A CA 1
ATOM 665 C C . TYR A 1 88 ? -11.498 2.792 15.253 1.00 97.94 88 TYR A C 1
ATOM 667 O O . TYR A 1 88 ? -11.644 1.818 15.988 1.00 97.94 88 TYR A O 1
ATOM 675 N N . LYS A 1 89 ? -12.477 3.274 14.487 1.00 97.31 89 LYS A N 1
ATOM 676 C CA . LYS A 1 89 ? -13.809 2.668 14.377 1.00 97.31 89 LYS A CA 1
ATOM 677 C C . LYS A 1 89 ? -13.799 1.363 13.588 1.00 97.31 89 LYS A C 1
ATOM 679 O O . LYS A 1 89 ? -14.635 0.505 13.844 1.00 97.31 89 LYS A O 1
ATOM 684 N N . ALA A 1 90 ? -12.871 1.228 12.646 1.00 98.06 90 ALA A N 1
ATOM 685 C CA . ALA A 1 90 ? -12.664 0.021 11.863 1.00 98.06 90 ALA A CA 1
ATOM 686 C C . ALA A 1 90 ? -11.229 -0.034 11.322 1.00 98.06 90 ALA A C 1
ATOM 688 O O . ALA A 1 90 ? -10.565 0.997 11.165 1.00 98.06 90 ALA A O 1
ATOM 689 N N . LEU A 1 91 ? -10.789 -1.249 11.005 1.00 98.69 91 LEU A N 1
ATOM 690 C CA . LEU A 1 91 ? -9.659 -1.527 10.133 1.00 98.69 91 LEU A CA 1
ATOM 691 C C . LEU A 1 91 ? -10.197 -2.005 8.782 1.00 98.69 91 LEU A C 1
ATOM 693 O O . LEU A 1 91 ? -10.873 -3.026 8.709 1.00 98.69 91 LEU A O 1
ATOM 697 N N . ILE A 1 92 ? -9.864 -1.293 7.715 1.00 98.69 92 ILE A N 1
ATOM 698 C CA . ILE A 1 92 ? -10.091 -1.740 6.340 1.00 98.69 92 ILE A CA 1
ATOM 699 C C . ILE A 1 92 ? -8.757 -2.250 5.803 1.00 98.69 92 ILE A C 1
ATOM 701 O O . ILE A 1 92 ? -7.746 -1.581 5.965 1.00 98.69 92 ILE A O 1
ATOM 705 N N . VAL A 1 93 ? -8.722 -3.422 5.177 1.00 98.69 93 VAL A N 1
ATOM 706 C CA . VAL A 1 93 ? -7.534 -3.968 4.511 1.00 98.69 93 VAL A CA 1
ATOM 707 C C . VAL A 1 93 ? -7.853 -4.123 3.034 1.00 98.69 93 VAL A C 1
ATOM 709 O O . VAL A 1 93 ? -8.489 -5.094 2.623 1.00 98.69 93 VAL A O 1
ATOM 712 N N . SER A 1 94 ? -7.437 -3.139 2.243 1.00 98.00 94 SER A N 1
ATOM 713 C CA . SER A 1 94 ? -7.672 -3.106 0.805 1.00 98.00 94 SER A CA 1
ATOM 714 C C . SER A 1 94 ? -6.514 -2.412 0.088 1.00 98.00 94 SER A C 1
ATOM 716 O O . SER A 1 94 ? -6.133 -1.316 0.506 1.00 98.00 94 SER A O 1
ATOM 718 N N . PRO A 1 95 ? -5.972 -3.010 -0.985 1.00 97.00 95 PRO A N 1
ATOM 719 C CA . PRO A 1 95 ? -6.175 -4.407 -1.367 1.00 97.00 95 PRO A CA 1
ATOM 720 C C . PRO A 1 95 ? -5.464 -5.371 -0.401 1.00 97.00 95 PRO A C 1
ATOM 722 O O . PRO A 1 95 ? -4.398 -5.057 0.146 1.00 97.00 95 PRO A O 1
ATOM 725 N N . ALA A 1 96 ? -6.029 -6.567 -0.214 1.00 97.75 96 ALA A N 1
ATOM 726 C CA . ALA A 1 96 ? -5.426 -7.672 0.532 1.00 97.75 96 ALA A CA 1
ATOM 727 C C . ALA A 1 96 ? -4.885 -8.750 -0.426 1.00 97.75 96 ALA A C 1
ATOM 729 O O . ALA A 1 96 ? -5.638 -9.427 -1.130 1.00 97.75 96 ALA A O 1
ATOM 730 N N . SER A 1 97 ? -3.563 -8.912 -0.458 1.00 96.75 97 SER A N 1
ATOM 731 C CA . SER A 1 97 ? -2.872 -9.961 -1.216 1.00 96.75 97 SER A CA 1
ATOM 732 C C . SER A 1 97 ? -3.198 -11.348 -0.663 1.00 96.75 97 SER A C 1
ATOM 734 O O . SER A 1 97 ? -3.406 -11.482 0.547 1.00 96.75 97 SER A O 1
ATOM 736 N N . GLY A 1 98 ? -3.154 -12.387 -1.502 1.00 96.19 98 GLY A N 1
ATOM 737 C CA . GLY A 1 98 ? -3.303 -13.776 -1.059 1.00 96.19 98 GLY A CA 1
ATOM 738 C C . GLY A 1 98 ? -2.370 -14.147 0.090 1.00 96.19 98 GLY A C 1
ATOM 739 O O . GLY A 1 98 ? -2.803 -14.773 1.053 1.00 96.19 98 GLY A O 1
ATOM 740 N N . ASN A 1 99 ? -1.124 -13.658 0.076 1.00 96.62 99 ASN A N 1
ATOM 741 C CA . ASN A 1 99 ? -0.189 -13.844 1.188 1.00 96.62 99 ASN A CA 1
ATOM 742 C C . ASN A 1 99 ? -0.701 -13.229 2.497 1.00 96.62 99 ASN A C 1
ATOM 744 O O . ASN A 1 99 ? -0.601 -13.859 3.548 1.00 96.62 99 ASN A O 1
ATOM 748 N N . THR A 1 100 ? -1.247 -12.009 2.465 1.00 98.12 100 THR A N 1
ATOM 749 C CA . THR A 1 100 ? -1.823 -11.381 3.665 1.00 98.12 100 THR A CA 1
ATOM 750 C C . THR A 1 100 ? -3.076 -12.115 4.135 1.00 98.12 100 THR A C 1
ATOM 752 O O . THR A 1 100 ? -3.239 -12.307 5.340 1.00 98.12 100 THR A O 1
ATOM 755 N N . VAL A 1 101 ? -3.935 -12.555 3.213 1.00 97.75 101 VAL A N 1
ATOM 756 C CA . VAL A 1 101 ? -5.136 -13.341 3.534 1.00 97.75 101 VAL A CA 1
ATOM 757 C C . VAL A 1 101 ? -4.743 -14.664 4.194 1.00 97.75 101 VAL A C 1
ATOM 759 O O . VAL A 1 101 ? -5.222 -14.961 5.284 1.00 97.75 101 VAL A O 1
ATOM 762 N N . ALA A 1 102 ? -3.809 -15.414 3.605 1.00 97.75 102 ALA A N 1
ATOM 763 C CA . ALA A 1 102 ? -3.305 -16.666 4.162 1.00 97.75 102 ALA A CA 1
ATOM 764 C C . ALA A 1 102 ? -2.705 -16.457 5.560 1.00 97.75 102 ALA A C 1
ATOM 766 O O . ALA A 1 102 ? -3.115 -17.121 6.510 1.00 97.75 102 ALA A O 1
ATOM 767 N N . LYS A 1 103 ? -1.803 -15.478 5.723 1.00 98.12 103 LYS A N 1
ATOM 768 C CA . LYS A 1 103 ? -1.234 -15.127 7.035 1.00 98.12 103 LYS A CA 1
ATOM 769 C C . LYS A 1 103 ? -2.316 -14.807 8.063 1.00 98.12 103 LYS A C 1
ATOM 771 O O . LYS A 1 103 ? -2.231 -15.277 9.189 1.00 98.12 103 LYS A O 1
ATOM 776 N N . THR A 1 104 ? -3.348 -14.068 7.663 1.00 97.62 104 THR A N 1
ATOM 777 C CA . THR A 1 104 ? -4.481 -13.728 8.533 1.00 97.62 104 THR A CA 1
ATOM 778 C C . THR A 1 104 ? -5.247 -14.971 8.977 1.00 97.62 104 THR A C 1
ATOM 780 O O . THR A 1 104 ? -5.482 -15.138 10.170 1.00 97.62 104 THR A O 1
ATOM 783 N N . VAL A 1 105 ? -5.590 -15.866 8.045 1.00 97.00 105 VAL A N 1
ATOM 784 C CA . VAL A 1 105 ? -6.306 -17.121 8.340 1.00 97.00 105 VAL A CA 1
ATOM 785 C C . VAL A 1 105 ? -5.512 -18.009 9.302 1.00 97.00 105 VAL A C 1
ATOM 787 O O . VAL A 1 105 ? -6.090 -18.586 10.218 1.00 97.00 105 VAL A O 1
ATOM 790 N N . TYR A 1 106 ? -4.189 -18.078 9.139 1.00 97.88 106 TYR A N 1
ATOM 791 C CA . TYR A 1 106 ? -3.301 -18.859 10.006 1.00 97.88 106 TYR A CA 1
ATOM 792 C C . TYR A 1 106 ? -2.825 -18.111 11.265 1.00 97.88 106 TYR A C 1
ATOM 794 O O . TYR A 1 106 ? -2.041 -18.657 12.038 1.00 97.88 106 TYR A O 1
ATOM 802 N N . GLY A 1 107 ? -3.270 -16.871 11.494 1.00 97.19 107 GLY A N 1
ATOM 803 C CA . GLY A 1 107 ? -2.900 -16.084 12.676 1.00 97.19 107 GLY A CA 1
ATOM 804 C C . GLY A 1 107 ? -1.442 -15.600 12.712 1.00 97.19 107 GLY A C 1
ATOM 805 O O . GLY A 1 107 ? -0.928 -15.278 13.782 1.00 97.19 107 GLY A O 1
ATOM 806 N N . ILE A 1 108 ? -0.763 -15.530 11.565 1.00 98.00 108 ILE A N 1
ATOM 807 C CA . ILE A 1 108 ? 0.606 -15.013 11.441 1.00 98.00 108 ILE A CA 1
ATOM 808 C C . ILE A 1 108 ? 0.570 -13.479 11.427 1.00 98.00 108 ILE A C 1
ATOM 810 O O . ILE A 1 108 ? -0.076 -12.871 10.574 1.00 98.00 108 ILE A O 1
ATOM 814 N N . ALA A 1 109 ? 1.309 -12.850 12.346 1.00 96.56 109 ALA A N 1
ATOM 815 C CA . ALA A 1 109 ? 1.371 -11.399 12.532 1.00 96.56 109 ALA A CA 1
ATOM 816 C C . ALA A 1 109 ? 2.813 -10.864 12.433 1.00 96.56 109 ALA A C 1
ATOM 818 O O . ALA A 1 109 ? 3.367 -10.353 13.401 1.00 96.56 109 ALA A O 1
ATOM 819 N N . ASP A 1 110 ? 3.427 -10.992 11.257 1.00 95.44 110 ASP A N 1
ATOM 820 C CA . ASP A 1 110 ? 4.851 -10.693 11.013 1.00 95.44 110 ASP A CA 1
ATOM 821 C C . ASP A 1 110 ? 5.109 -9.461 10.118 1.00 95.44 110 ASP A C 1
ATOM 823 O O . ASP A 1 110 ? 6.245 -9.027 9.987 1.00 95.44 110 ASP A O 1
ATOM 827 N N . THR A 1 111 ? 4.069 -8.873 9.523 1.00 96.88 111 THR A N 1
ATOM 828 C CA . THR A 1 111 ? 4.113 -7.588 8.793 1.00 96.88 111 THR A CA 1
ATOM 829 C C . THR A 1 111 ? 3.359 -6.497 9.548 1.00 96.88 111 THR A C 1
ATOM 831 O O . THR A 1 111 ? 2.563 -6.800 10.446 1.00 96.88 111 THR A O 1
ATOM 834 N N . LEU A 1 112 ? 3.519 -5.228 9.151 1.00 97.69 112 LEU A N 1
ATOM 835 C CA . LEU A 1 112 ? 2.756 -4.125 9.755 1.00 97.69 112 LEU A CA 1
ATOM 836 C C . LEU A 1 112 ? 1.234 -4.340 9.646 1.00 97.69 112 LEU A C 1
ATOM 838 O O . LEU A 1 112 ? 0.501 -4.171 10.621 1.00 97.69 112 LEU A O 1
ATOM 842 N N . VAL A 1 113 ? 0.749 -4.760 8.473 1.00 98.06 113 VAL A N 1
ATOM 843 C CA . VAL A 1 113 ? -0.692 -4.960 8.229 1.00 98.06 113 VAL A CA 1
ATOM 844 C C . VAL A 1 113 ? -1.226 -6.165 9.002 1.00 98.06 113 VAL A C 1
ATOM 846 O O . VAL A 1 113 ? -2.279 -6.071 9.627 1.00 98.06 113 VAL A O 1
ATOM 849 N N . THR A 1 114 ? -0.503 -7.285 9.032 1.00 98.06 114 THR A N 1
ATOM 850 C CA . THR A 1 114 ? -0.932 -8.459 9.813 1.00 98.06 114 THR A CA 1
ATOM 851 C C . THR A 1 114 ? -0.876 -8.203 11.322 1.00 98.06 114 THR A C 1
ATOM 853 O O . THR A 1 114 ? -1.730 -8.696 12.055 1.00 98.06 114 THR A O 1
ATOM 856 N N . ASN A 1 115 ? 0.059 -7.370 11.800 1.00 98.00 115 ASN A N 1
ATOM 857 C CA . ASN A 1 115 ? 0.048 -6.885 13.183 1.00 98.00 115 ASN A CA 1
ATOM 858 C C . ASN A 1 115 ? -1.181 -6.018 13.468 1.00 98.00 115 ASN A C 1
ATOM 860 O O . ASN A 1 115 ? -1.841 -6.214 14.488 1.00 98.00 115 ASN A O 1
ATOM 864 N N . ALA A 1 116 ? -1.528 -5.096 12.565 1.00 98.25 116 ALA A N 1
ATOM 865 C CA . ALA A 1 116 ? -2.742 -4.291 12.679 1.00 98.25 116 ALA A CA 1
ATOM 866 C C . ALA A 1 116 ? -3.999 -5.171 12.787 1.00 98.25 116 ALA A C 1
ATOM 868 O O . ALA A 1 116 ? -4.806 -4.968 13.693 1.00 98.25 116 ALA A O 1
ATOM 869 N N . ILE A 1 117 ? -4.118 -6.200 11.944 1.00 98.50 117 ILE A N 1
ATOM 870 C CA . ILE A 1 117 ? -5.215 -7.180 11.988 1.00 98.50 117 ILE A CA 1
ATOM 871 C C . ILE A 1 117 ? -5.267 -7.894 13.345 1.00 98.50 117 ILE A C 1
ATOM 873 O O . ILE A 1 117 ? -6.317 -7.911 13.988 1.00 98.50 117 ILE A O 1
ATOM 877 N N . ALA A 1 118 ? -4.138 -8.421 13.829 1.00 97.88 118 ALA A N 1
ATOM 878 C CA . ALA A 1 118 ? -4.080 -9.115 15.116 1.00 97.88 118 ALA A CA 1
ATOM 879 C C . ALA A 1 118 ? -4.458 -8.201 16.298 1.00 97.88 118 ALA A C 1
ATOM 881 O O . ALA A 1 118 ? -5.152 -8.625 17.223 1.00 97.88 118 ALA A O 1
ATOM 882 N N . GLN A 1 119 ? -4.034 -6.933 16.282 1.00 98.00 119 GLN A N 1
ATOM 883 C CA . GLN A 1 119 ? -4.390 -5.958 17.320 1.00 98.00 119 GLN A CA 1
ATOM 884 C C . GLN A 1 119 ? -5.865 -5.548 17.246 1.00 98.00 119 GLN A C 1
ATOM 886 O O . GLN A 1 119 ? -6.519 -5.442 18.284 1.00 98.00 119 GLN A O 1
ATOM 891 N N . ALA A 1 120 ? -6.409 -5.366 16.040 1.00 98.19 120 ALA A N 1
ATOM 892 C CA . ALA A 1 120 ? -7.828 -5.091 15.835 1.00 98.19 120 ALA A CA 1
ATOM 893 C C . ALA A 1 120 ? -8.699 -6.236 16.364 1.00 98.19 120 ALA A C 1
ATOM 895 O O . ALA A 1 120 ? -9.638 -5.985 17.117 1.00 98.19 120 ALA A O 1
ATOM 896 N N . GLN A 1 121 ? -8.328 -7.485 16.068 1.00 97.25 121 GLN A N 1
ATOM 897 C CA . GLN A 1 121 ? -9.021 -8.671 16.566 1.00 97.25 121 GLN A CA 1
ATOM 898 C C . GLN A 1 121 ? -9.017 -8.724 18.102 1.00 97.25 121 GLN A C 1
ATOM 900 O O . GLN A 1 121 ? -10.072 -8.894 18.712 1.00 97.25 121 GLN A O 1
ATOM 905 N N . LYS A 1 122 ? -7.854 -8.516 18.739 1.00 96.56 122 LYS A N 1
ATOM 906 C CA . LYS A 1 122 ? -7.733 -8.470 20.210 1.00 96.56 122 LYS A CA 1
ATOM 907 C C . LYS A 1 122 ? -8.585 -7.358 20.832 1.00 96.56 122 LYS A C 1
ATOM 909 O O . LYS A 1 122 ? -9.176 -7.562 21.888 1.00 96.56 122 LYS A O 1
ATOM 914 N N . GLY A 1 123 ? -8.664 -6.200 20.175 1.00 96.25 123 GLY A N 1
ATOM 915 C CA . GLY A 1 123 ? -9.460 -5.049 20.615 1.00 96.25 123 GLY A CA 1
ATOM 916 C C . GLY A 1 123 ? -10.938 -5.095 20.245 1.00 96.25 123 GLY A C 1
ATOM 917 O O . GLY A 1 123 ? -11.663 -4.171 20.602 1.00 96.25 123 GLY A O 1
ATOM 918 N N . ARG A 1 124 ? -11.393 -6.130 19.525 1.00 96.94 124 ARG A N 1
ATOM 919 C CA . ARG A 1 124 ? -12.739 -6.200 18.925 1.00 96.94 124 ARG A CA 1
ATOM 920 C C . ARG A 1 124 ? -13.061 -5.016 18.000 1.00 96.94 124 ARG A C 1
ATOM 922 O O . ARG A 1 124 ? -14.226 -4.670 17.820 1.00 96.94 124 ARG A O 1
ATOM 929 N N . THR A 1 125 ? -12.041 -4.405 17.399 1.00 97.88 125 THR A N 1
ATOM 930 C CA . THR A 1 125 ? -12.227 -3.405 16.344 1.00 97.88 125 THR A CA 1
ATOM 931 C C . THR A 1 125 ? -12.673 -4.126 15.066 1.00 97.88 125 THR A C 1
ATOM 933 O O . THR A 1 125 ? -11.982 -5.061 14.655 1.00 97.88 125 THR A O 1
ATOM 936 N N . PRO A 1 126 ? -13.791 -3.728 14.426 1.00 98.25 126 PRO A N 1
ATOM 937 C CA . PRO A 1 126 ? -14.261 -4.334 13.181 1.00 98.25 126 PRO A CA 1
ATOM 938 C C . PRO A 1 126 ? -13.189 -4.345 12.089 1.00 98.25 126 PRO A C 1
ATOM 940 O O . PRO A 1 126 ? -12.482 -3.352 11.901 1.00 98.25 126 PRO A O 1
ATOM 943 N N . ILE A 1 127 ? -13.095 -5.459 11.361 1.00 98.50 127 ILE A N 1
ATOM 944 C CA . ILE A 1 127 ? -12.130 -5.655 10.276 1.00 98.50 127 ILE A CA 1
ATOM 945 C C . ILE A 1 127 ? -12.898 -5.942 8.987 1.00 98.50 127 ILE A C 1
ATOM 947 O O . ILE A 1 127 ? -13.664 -6.901 8.928 1.00 98.50 127 ILE A O 1
ATOM 951 N N . TYR A 1 128 ? -12.655 -5.140 7.954 1.00 98.25 128 TYR A N 1
ATOM 952 C CA . TYR A 1 128 ? -13.144 -5.362 6.595 1.00 98.25 128 TYR A CA 1
ATOM 953 C C . TYR A 1 128 ? -11.952 -5.637 5.689 1.00 98.25 128 TYR A C 1
ATOM 955 O O . TYR A 1 128 ? -10.944 -4.940 5.772 1.00 98.25 128 TYR A O 1
ATOM 963 N N . MET A 1 129 ? -12.037 -6.648 4.832 1.00 97.31 129 MET A N 1
ATOM 964 C CA . MET A 1 129 ? -10.924 -7.056 3.978 1.00 97.31 129 MET A CA 1
ATOM 965 C C . MET A 1 129 ? -11.408 -7.256 2.548 1.00 97.31 129 MET A C 1
ATOM 967 O O . MET A 1 129 ? -12.457 -7.859 2.343 1.00 97.31 129 MET A O 1
ATOM 971 N N . VAL A 1 130 ? -10.625 -6.776 1.580 1.00 96.69 130 VAL A N 1
ATOM 972 C CA . VAL A 1 130 ? -10.875 -6.949 0.142 1.00 96.69 130 VAL A CA 1
ATOM 973 C C . VAL A 1 130 ? -9.777 -7.847 -0.442 1.00 96.69 130 VAL A C 1
ATOM 975 O O . VAL A 1 130 ? -8.704 -7.351 -0.801 1.00 96.69 130 VAL A O 1
ATOM 978 N N . PRO A 1 131 ? -9.991 -9.176 -0.499 1.00 95.25 131 PRO A N 1
ATOM 979 C CA . PRO A 1 131 ? -9.050 -10.114 -1.104 1.00 95.25 131 PRO A CA 1
ATOM 980 C C . PRO A 1 131 ? -8.893 -9.843 -2.596 1.00 95.25 131 PRO A C 1
ATOM 982 O O . PRO A 1 131 ? -9.873 -9.545 -3.274 1.00 95.25 131 PRO A O 1
ATOM 985 N N . THR A 1 132 ? -7.679 -9.995 -3.112 1.00 90.88 132 THR A N 1
ATOM 986 C CA . THR A 1 132 ? -7.381 -9.793 -4.540 1.00 90.88 132 THR A CA 1
ATOM 987 C C . THR A 1 132 ? -7.454 -11.066 -5.376 1.00 90.88 132 THR A C 1
ATOM 989 O O . THR A 1 132 ? -7.722 -10.978 -6.570 1.00 90.88 132 THR A O 1
ATOM 992 N N . ASP A 1 133 ? -7.307 -12.241 -4.764 1.00 85.06 133 ASP A N 1
ATOM 993 C CA . ASP A 1 133 ? -7.389 -13.542 -5.442 1.00 85.06 133 ASP A CA 1
ATOM 994 C C . ASP A 1 133 ? -8.834 -14.074 -5.442 1.00 85.06 133 ASP A C 1
ATOM 996 O O . ASP A 1 133 ? -9.153 -15.104 -4.844 1.00 85.06 133 ASP A O 1
ATOM 1000 N N . GLN A 1 134 ? -9.744 -13.315 -6.059 1.00 79.19 134 GLN A N 1
ATOM 1001 C CA . GLN A 1 134 ? -11.156 -13.690 -6.196 1.00 79.19 134 GLN A CA 1
ATOM 1002 C C . GLN A 1 134 ? -11.386 -14.524 -7.464 1.00 79.19 134 GLN A C 1
ATOM 1004 O O . GLN A 1 134 ? -10.625 -14.449 -8.427 1.00 79.19 134 GLN A O 1
ATOM 1009 N N . ARG A 1 135 ? -12.450 -15.337 -7.481 1.00 73.12 135 ARG A N 1
ATOM 1010 C CA . ARG A 1 135 ? -12.846 -16.082 -8.687 1.00 73.12 135 ARG A CA 1
ATOM 1011 C C . ARG A 1 135 ? -13.402 -15.118 -9.737 1.00 73.12 135 ARG A C 1
ATOM 1013 O O . ARG A 1 135 ? -14.272 -14.318 -9.414 1.00 73.12 135 ARG A O 1
ATOM 1020 N N . GLY A 1 136 ? -12.978 -15.271 -10.988 1.00 75.06 136 GLY A N 1
ATOM 1021 C CA . GLY A 1 136 ? -13.481 -14.496 -12.124 1.00 75.06 136 GLY A CA 1
ATOM 1022 C C . GLY A 1 136 ? -12.358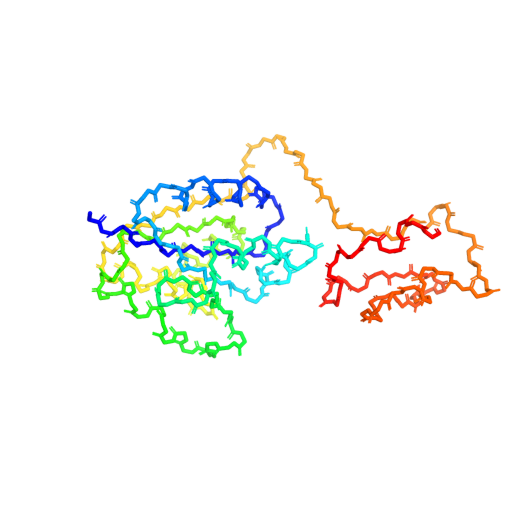 -14.015 -13.037 1.00 75.06 136 GLY A C 1
ATOM 1023 O O . GLY A 1 136 ? -11.183 -14.254 -12.766 1.00 75.06 136 GLY A O 1
ATOM 1024 N N . PHE A 1 137 ? -12.732 -13.355 -14.131 1.00 71.69 137 PHE A N 1
ATOM 1025 C CA . PHE A 1 137 ? -11.785 -12.603 -14.948 1.00 71.69 137 PHE A CA 1
ATOM 1026 C C . PHE A 1 137 ? -11.626 -11.201 -14.372 1.00 71.69 137 PHE A C 1
ATOM 1028 O O . PHE A 1 137 ? -12.612 -10.546 -14.040 1.00 71.69 137 PHE A O 1
ATOM 1035 N N . THR A 1 138 ? -10.382 -10.747 -14.306 1.00 69.00 138 THR A N 1
ATOM 1036 C CA . THR A 1 138 ? -10.013 -9.418 -13.834 1.00 69.00 138 THR A CA 1
ATOM 1037 C C . THR A 1 138 ? -9.002 -8.825 -14.800 1.00 69.00 138 THR A C 1
ATOM 1039 O O . THR A 1 138 ? -8.037 -9.492 -15.178 1.00 69.00 138 THR A O 1
ATOM 1042 N N . GLU A 1 139 ? -9.168 -7.547 -15.125 1.00 74.75 139 GLU A N 1
ATOM 1043 C CA . GLU A 1 139 ? -8.142 -6.761 -15.802 1.00 74.75 139 GLU A CA 1
ATOM 1044 C C . GLU A 1 139 ? -7.269 -6.024 -14.783 1.00 74.75 139 GLU A C 1
ATOM 1046 O O . GLU A 1 139 ? -7.765 -5.365 -13.870 1.00 74.75 139 GLU A O 1
ATOM 1051 N N . ILE A 1 140 ? -5.948 -6.128 -14.937 1.00 78.75 140 ILE A N 1
ATOM 1052 C CA . ILE A 1 140 ? -4.981 -5.395 -14.117 1.00 78.75 140 ILE A CA 1
ATOM 1053 C C . ILE A 1 140 ? -4.050 -4.581 -15.008 1.00 78.75 140 ILE A C 1
ATOM 1055 O O . ILE A 1 140 ? -3.566 -5.053 -16.037 1.00 78.75 140 ILE A O 1
ATOM 1059 N N . THR A 1 141 ? -3.748 -3.352 -14.592 1.00 82.44 141 THR A N 1
ATOM 1060 C CA . THR A 1 141 ? -2.654 -2.589 -15.198 1.00 82.44 141 THR A CA 1
ATOM 1061 C C . THR A 1 141 ? -1.336 -3.103 -14.632 1.00 82.44 141 THR A C 1
ATOM 1063 O O . THR A 1 141 ? -1.115 -3.015 -13.429 1.00 82.44 141 THR A O 1
ATOM 1066 N N . LEU A 1 142 ? -0.450 -3.626 -15.476 1.00 88.38 142 LEU A N 1
ATOM 1067 C CA . LEU A 1 142 ? 0.887 -4.021 -15.039 1.00 88.38 142 LEU A CA 1
ATOM 1068 C C . LEU A 1 142 ? 1.810 -2.797 -14.926 1.00 88.38 142 LEU A C 1
ATOM 1070 O O . LEU A 1 142 ? 1.651 -1.840 -15.687 1.00 88.38 142 LEU A O 1
ATOM 1074 N N . PRO A 1 143 ? 2.810 -2.829 -14.028 1.00 89.56 143 PRO A N 1
ATOM 1075 C CA . PRO A 1 143 ? 3.881 -1.843 -14.029 1.00 89.56 143 PRO A CA 1
ATOM 1076 C C . PRO A 1 143 ? 4.593 -1.765 -15.379 1.00 89.56 143 PRO A C 1
ATOM 1078 O O . PRO A 1 143 ? 4.664 -2.753 -16.117 1.00 89.56 143 PRO A O 1
ATOM 1081 N N . TYR A 1 144 ? 5.196 -0.611 -15.666 1.00 90.88 144 TYR A N 1
ATOM 1082 C CA . TYR A 1 144 ? 6.002 -0.444 -16.869 1.00 90.88 144 TYR A CA 1
ATOM 1083 C C . TYR A 1 144 ? 7.114 -1.495 -16.948 1.00 90.88 144 TYR A C 1
ATOM 1085 O O . TYR A 1 144 ? 7.855 -1.737 -15.991 1.00 90.88 144 TYR A O 1
ATOM 1093 N N . ARG A 1 145 ? 7.246 -2.089 -18.133 1.00 91.94 145 ARG A N 1
ATOM 1094 C CA . ARG A 1 145 ? 8.310 -3.023 -18.497 1.00 91.94 145 ARG A CA 1
ATOM 1095 C C . ARG A 1 145 ? 8.907 -2.598 -19.829 1.00 91.94 145 ARG A C 1
ATOM 1097 O O . ARG A 1 145 ? 8.202 -2.066 -20.681 1.00 91.94 145 ARG A O 1
ATOM 1104 N N . VAL A 1 146 ? 10.189 -2.879 -20.026 1.00 90.69 146 VAL A N 1
ATOM 1105 C CA . VAL A 1 146 ? 10.787 -2.785 -21.360 1.00 90.69 146 VAL A CA 1
ATOM 1106 C C . VAL A 1 146 ? 10.301 -3.977 -22.175 1.00 90.69 146 VAL A C 1
ATOM 1108 O O . VAL A 1 146 ? 10.510 -5.128 -21.781 1.00 90.69 146 VAL A O 1
ATOM 1111 N N . ASP A 1 147 ? 9.667 -3.712 -23.313 1.00 91.31 147 ASP A N 1
ATOM 1112 C CA . ASP A 1 147 ? 9.322 -4.767 -24.255 1.00 91.31 147 ASP A CA 1
ATOM 1113 C C . ASP A 1 147 ? 10.548 -5.137 -25.103 1.00 91.31 147 ASP A C 1
ATOM 1115 O O . ASP A 1 147 ? 11.023 -4.371 -25.944 1.00 91.31 147 ASP A O 1
ATOM 1119 N N . ARG A 1 148 ? 11.087 -6.334 -24.847 1.00 90.88 148 ARG A N 1
ATOM 1120 C CA . ARG A 1 148 ? 12.274 -6.849 -25.538 1.00 90.88 148 ARG A CA 1
ATOM 1121 C C . ARG A 1 148 ? 12.021 -7.113 -27.025 1.00 90.88 148 ARG A C 1
ATOM 1123 O O . ARG A 1 148 ? 12.974 -7.046 -27.790 1.00 90.88 148 ARG A O 1
ATOM 1130 N N . SER A 1 149 ? 10.777 -7.371 -27.437 1.00 91.31 149 SER A N 1
ATOM 1131 C CA . SER A 1 149 ? 10.439 -7.696 -28.833 1.00 91.31 149 SER A CA 1
ATOM 1132 C C . SER A 1 149 ? 10.632 -6.518 -29.792 1.00 91.31 149 SER A C 1
ATOM 1134 O O . SER A 1 149 ? 10.928 -6.718 -30.966 1.00 91.31 149 SER A O 1
ATOM 1136 N N . ILE A 1 150 ? 10.527 -5.291 -29.279 1.00 90.94 150 ILE A N 1
ATOM 1137 C CA . ILE A 1 150 ? 10.675 -4.046 -30.049 1.00 90.94 150 ILE A CA 1
ATOM 1138 C C . ILE A 1 150 ? 11.952 -3.270 -29.687 1.00 90.94 150 ILE A C 1
ATOM 1140 O O . ILE A 1 150 ? 12.211 -2.194 -30.231 1.00 90.94 150 ILE A O 1
ATOM 1144 N N . CYS A 1 151 ? 12.760 -3.781 -28.752 1.00 89.69 151 CYS A N 1
ATOM 1145 C CA . CYS A 1 151 ? 13.958 -3.104 -28.270 1.00 89.69 151 CYS A CA 1
ATOM 1146 C C . CYS A 1 151 ? 15.072 -3.116 -29.330 1.00 89.69 151 CYS A C 1
ATOM 1148 O O . CYS A 1 151 ? 15.529 -4.173 -29.753 1.00 89.69 151 CYS A O 1
ATOM 1150 N N . LYS A 1 152 ? 15.570 -1.930 -29.705 1.00 90.50 152 LYS A N 1
ATOM 1151 C CA . LYS A 1 152 ? 16.625 -1.756 -30.725 1.00 90.50 152 LYS A CA 1
ATOM 1152 C C . LYS A 1 152 ? 18.061 -1.798 -30.181 1.00 90.50 152 LYS A C 1
ATOM 1154 O O . LYS A 1 152 ? 18.994 -1.568 -30.940 1.00 90.50 152 LYS A O 1
ATOM 1159 N N . LEU A 1 153 ? 18.250 -2.042 -28.879 1.00 88.56 153 LEU A N 1
ATOM 1160 C CA . LEU A 1 153 ? 19.570 -2.068 -28.222 1.00 88.56 153 LEU A CA 1
ATOM 1161 C C . LEU A 1 153 ? 20.429 -0.811 -28.497 1.00 88.56 153 LEU A C 1
ATOM 1163 O O . LEU A 1 153 ? 21.627 -0.898 -28.771 1.00 88.56 153 LEU A O 1
ATOM 1167 N N . CYS A 1 154 ? 19.807 0.370 -28.418 1.00 88.81 154 CYS A N 1
ATOM 1168 C CA . CYS A 1 154 ? 20.457 1.657 -28.671 1.00 88.81 154 CYS A CA 1
ATOM 1169 C C . CYS A 1 154 ? 21.681 1.890 -27.762 1.00 88.81 154 CYS A C 1
ATOM 1171 O O . CYS A 1 154 ? 21.655 1.568 -26.570 1.00 88.81 154 CYS A O 1
ATOM 1173 N N . LYS A 1 155 ? 22.731 2.516 -28.311 1.00 88.00 155 LYS A N 1
ATOM 1174 C CA . LYS A 1 155 ? 23.930 2.957 -27.580 1.00 88.00 155 LYS A CA 1
ATOM 1175 C C . LYS A 1 155 ? 24.216 4.433 -27.915 1.00 88.00 155 LYS A C 1
ATOM 1177 O O . LYS A 1 155 ? 24.632 4.693 -29.041 1.00 88.00 155 LYS A O 1
ATOM 1182 N N . PRO A 1 156 ? 24.013 5.388 -26.986 1.00 87.38 156 PRO A N 1
ATOM 1183 C CA . PRO A 1 156 ? 23.520 5.212 -25.615 1.00 87.38 156 PRO A CA 1
ATOM 1184 C C . PRO A 1 156 ? 22.022 4.855 -25.552 1.00 87.38 156 PRO A C 1
ATOM 1186 O O . PRO A 1 156 ? 21.251 5.197 -26.445 1.00 87.38 156 PRO A O 1
ATOM 1189 N N . CYS A 1 157 ? 21.605 4.162 -24.487 1.00 89.25 157 CYS A N 1
ATOM 1190 C CA . CYS A 1 157 ? 20.202 3.804 -24.270 1.00 89.25 157 CYS A CA 1
ATOM 1191 C C . CYS A 1 157 ? 19.459 4.971 -23.600 1.00 89.25 157 CYS A C 1
ATOM 1193 O O . CYS A 1 157 ? 19.785 5.320 -22.460 1.00 89.25 157 CYS A O 1
ATOM 1195 N N . PRO A 1 158 ? 18.447 5.564 -24.253 1.00 91.12 158 PRO A N 1
ATOM 1196 C CA . PRO A 1 158 ? 17.846 6.796 -23.760 1.00 91.12 158 PRO A CA 1
ATOM 1197 C C . PRO A 1 158 ? 16.969 6.540 -22.515 1.00 91.12 158 PRO A C 1
ATOM 1199 O O . PRO A 1 158 ? 16.993 7.322 -21.568 1.00 91.12 158 PRO A O 1
ATOM 1202 N N . VAL A 1 159 ? 16.334 5.363 -22.434 1.00 91.56 159 VAL A N 1
ATOM 1203 C CA . VAL A 1 159 ? 15.557 4.894 -21.270 1.00 91.56 159 VAL A CA 1
ATOM 1204 C C . VAL A 1 159 ? 16.408 4.789 -19.995 1.00 91.56 159 VAL A C 1
ATOM 1206 O O . VAL A 1 159 ? 15.911 5.044 -18.899 1.00 91.56 159 VAL A O 1
ATOM 1209 N N . ILE A 1 160 ? 17.689 4.418 -20.118 1.00 91.75 160 ILE A N 1
ATOM 1210 C CA . ILE A 1 160 ? 18.607 4.355 -18.969 1.00 91.75 160 ILE A CA 1
ATOM 1211 C C . ILE A 1 160 ? 18.958 5.768 -18.505 1.00 91.75 160 ILE A C 1
ATOM 1213 O O . ILE A 1 160 ? 18.865 6.062 -17.316 1.00 91.75 160 ILE A O 1
ATOM 1217 N N . ASN A 1 161 ? 19.307 6.646 -19.445 1.00 90.75 161 ASN A N 1
ATOM 1218 C CA . ASN A 1 161 ? 19.791 7.992 -19.145 1.00 90.75 161 ASN A CA 1
ATOM 1219 C C . ASN A 1 161 ? 18.723 8.899 -18.526 1.00 90.75 161 ASN A C 1
ATOM 1221 O O . ASN A 1 161 ? 19.052 9.780 -17.738 1.00 90.75 161 ASN A O 1
ATOM 1225 N N . VAL A 1 162 ? 17.451 8.693 -18.871 1.00 93.81 162 VAL A N 1
ATOM 1226 C CA . VAL A 1 162 ? 16.351 9.534 -18.382 1.00 93.81 162 VAL A CA 1
ATOM 1227 C C . VAL A 1 162 ? 15.855 9.128 -16.987 1.00 93.81 162 VAL A C 1
ATOM 1229 O O . VAL A 1 162 ? 15.090 9.863 -16.372 1.00 93.81 162 VAL A O 1
ATOM 1232 N N . CYS A 1 163 ? 16.244 7.957 -16.464 1.00 93.38 163 CYS A N 1
ATOM 1233 C CA . CYS A 1 163 ? 15.683 7.433 -15.219 1.00 93.38 163 CYS A CA 1
ATOM 1234 C C . CYS A 1 163 ? 16.315 8.091 -13.973 1.00 93.38 163 CYS A C 1
ATOM 1236 O O . CYS A 1 163 ? 17.427 7.722 -13.592 1.00 93.38 163 CYS A O 1
ATOM 1238 N N . PRO A 1 164 ? 15.598 8.958 -13.228 1.00 93.25 164 PRO A N 1
ATOM 1239 C CA . PRO A 1 164 ? 16.178 9.667 -12.084 1.00 93.25 164 PRO A CA 1
ATOM 1240 C C . PRO A 1 164 ? 16.439 8.755 -10.878 1.00 93.25 164 PRO A C 1
ATOM 1242 O O . PRO A 1 164 ? 17.171 9.117 -9.964 1.00 93.25 164 PRO A O 1
ATOM 1245 N N . GLN A 1 165 ? 15.805 7.580 -10.840 1.00 93.31 165 GLN A N 1
ATOM 1246 C CA . GLN A 1 165 ? 15.925 6.618 -9.740 1.00 93.31 165 GLN A CA 1
ATOM 1247 C C . GLN A 1 165 ? 17.000 5.554 -9.996 1.00 93.31 165 GLN A C 1
ATOM 1249 O O . GLN A 1 165 ? 17.139 4.636 -9.190 1.00 93.31 165 GLN A O 1
ATOM 1254 N N . ASN A 1 166 ? 17.713 5.619 -11.132 1.00 94.00 166 ASN A N 1
ATOM 1255 C CA . ASN A 1 166 ? 18.618 4.556 -11.588 1.00 94.00 166 ASN A CA 1
ATOM 1256 C C . ASN A 1 166 ? 17.956 3.160 -11.554 1.00 94.00 166 ASN A C 1
ATOM 1258 O O . ASN A 1 166 ? 18.593 2.142 -11.268 1.00 94.00 166 ASN A O 1
ATOM 1262 N N . ALA A 1 167 ? 16.644 3.121 -11.814 1.00 94.19 167 ALA A N 1
ATOM 1263 C CA . ALA A 1 167 ? 15.847 1.903 -11.767 1.00 94.19 167 ALA A CA 1
ATOM 1264 C C . ALA A 1 167 ? 16.048 1.042 -13.019 1.00 94.19 167 ALA A C 1
ATOM 1266 O O . ALA A 1 167 ? 15.798 -0.157 -12.971 1.00 94.19 167 ALA A O 1
ATOM 1267 N N . VAL A 1 168 ? 16.511 1.616 -14.132 1.00 93.12 168 VAL A N 1
ATOM 1268 C CA . VAL A 1 168 ? 16.753 0.876 -15.375 1.00 93.12 168 VAL A CA 1
ATOM 1269 C C . VAL A 1 168 ? 18.199 0.388 -15.406 1.00 93.12 168 VAL A C 1
ATOM 1271 O O . VAL A 1 168 ? 19.128 1.190 -15.357 1.00 93.12 168 VAL A O 1
ATOM 1274 N N . LYS A 1 169 ? 18.397 -0.927 -15.512 1.00 91.12 169 LYS A N 1
ATOM 1275 C CA . LYS A 1 169 ? 19.720 -1.562 -15.621 1.00 91.12 169 LYS A CA 1
ATOM 1276 C C . LYS A 1 169 ? 19.774 -2.492 -16.822 1.00 91.12 169 LYS A C 1
ATOM 1278 O O . LYS A 1 169 ? 18.748 -3.012 -17.246 1.00 91.12 169 LYS A O 1
ATOM 1283 N N . VAL A 1 170 ? 20.971 -2.722 -17.353 1.00 90.50 170 VAL A N 1
ATOM 1284 C CA . VAL A 1 170 ? 21.177 -3.728 -18.399 1.00 90.50 170 VAL A CA 1
ATOM 1285 C C . VAL A 1 170 ? 21.287 -5.104 -17.744 1.00 90.50 170 VAL A C 1
ATOM 1287 O O . VAL A 1 170 ? 22.163 -5.320 -16.912 1.00 90.50 170 VAL A O 1
ATOM 1290 N N . LEU A 1 171 ? 20.396 -6.017 -18.119 1.00 87.25 171 LEU A N 1
ATOM 1291 C CA . LEU A 1 171 ? 20.396 -7.427 -17.731 1.00 87.25 171 LEU A CA 1
ATOM 1292 C C . LEU A 1 171 ? 20.304 -8.262 -19.008 1.00 87.25 171 LEU A C 1
ATOM 1294 O O . LEU A 1 171 ? 19.439 -8.010 -19.848 1.00 87.25 171 LEU A O 1
ATOM 1298 N N . ASP A 1 172 ? 21.217 -9.216 -19.178 1.00 86.38 172 ASP A N 1
ATOM 1299 C CA . ASP A 1 172 ? 21.326 -10.053 -20.385 1.00 86.38 172 ASP A CA 1
ATOM 1300 C C . ASP A 1 172 ? 21.422 -9.242 -21.689 1.00 86.38 172 ASP A C 1
ATOM 1302 O O . ASP A 1 172 ? 20.871 -9.609 -22.723 1.00 86.38 172 ASP A O 1
ATOM 1306 N N . GLY A 1 173 ? 22.077 -8.080 -21.634 1.00 86.00 173 GLY A N 1
ATOM 1307 C CA . GLY A 1 173 ? 22.205 -7.169 -22.774 1.00 86.00 173 GLY A CA 1
ATOM 1308 C C . GLY A 1 173 ? 20.983 -6.283 -23.043 1.00 86.00 173 GLY A C 1
ATOM 1309 O O . GLY A 1 173 ? 21.096 -5.367 -23.851 1.00 86.00 173 GLY A O 1
ATOM 1310 N N . PHE A 1 174 ? 19.859 -6.464 -22.339 1.00 89.31 174 PHE A N 1
ATOM 1311 C CA . PHE A 1 174 ? 18.648 -5.649 -22.498 1.00 89.31 174 PHE A CA 1
ATOM 1312 C C . PHE A 1 174 ? 18.424 -4.699 -21.315 1.00 89.31 174 PHE A C 1
ATOM 1314 O O . PHE A 1 174 ? 18.672 -5.076 -20.168 1.00 89.31 174 PHE A O 1
ATOM 1321 N N . PRO A 1 175 ? 17.898 -3.481 -21.539 1.00 91.94 175 PRO A N 1
ATOM 1322 C CA . PRO A 1 175 ? 17.434 -2.647 -20.440 1.00 91.94 175 PRO A CA 1
ATOM 1323 C C . PRO A 1 175 ? 16.234 -3.308 -19.746 1.00 91.94 175 PRO A C 1
ATOM 1325 O O . PRO A 1 175 ? 15.317 -3.813 -20.390 1.00 91.94 175 PRO A O 1
ATOM 1328 N N . SER A 1 176 ? 16.247 -3.302 -18.419 1.00 93.25 176 SER A N 1
ATOM 1329 C CA . SER A 1 176 ? 15.220 -3.871 -17.553 1.00 93.25 176 SER A CA 1
ATOM 1330 C C . SER A 1 176 ? 14.956 -2.932 -16.380 1.00 93.25 176 SER A C 1
ATOM 1332 O O . SER A 1 176 ? 15.888 -2.333 -15.839 1.00 93.25 176 SER A O 1
ATOM 1334 N N . ILE A 1 177 ? 13.689 -2.791 -15.986 1.00 93.88 177 ILE A N 1
ATOM 1335 C CA . ILE A 1 177 ? 13.276 -1.917 -14.884 1.00 93.88 177 ILE A CA 1
ATOM 1336 C C . ILE A 1 177 ? 13.290 -2.722 -13.581 1.00 93.88 177 ILE A C 1
ATOM 1338 O O . ILE A 1 177 ? 12.526 -3.669 -13.407 1.00 93.88 177 ILE A O 1
ATOM 1342 N N . ASN A 1 178 ? 14.122 -2.307 -12.630 1.00 94.00 178 ASN A N 1
ATOM 1343 C CA . ASN A 1 178 ? 14.043 -2.738 -11.244 1.00 94.00 178 ASN A CA 1
ATOM 1344 C C . ASN A 1 178 ? 12.847 -2.049 -10.571 1.00 94.00 178 ASN A C 1
ATOM 1346 O O . ASN A 1 178 ? 12.900 -0.870 -10.208 1.00 94.00 178 ASN A O 1
ATOM 1350 N N . LEU A 1 179 ? 11.765 -2.805 -10.397 1.00 91.44 179 LEU A N 1
ATOM 1351 C CA . LEU A 1 179 ? 10.519 -2.299 -9.830 1.00 91.44 179 LEU A CA 1
ATOM 1352 C C . LEU A 1 179 ? 10.677 -1.813 -8.381 1.00 91.44 179 LEU A C 1
ATOM 1354 O O . LEU A 1 179 ? 10.038 -0.839 -8.014 1.00 91.44 179 LEU A O 1
ATOM 1358 N N . SER A 1 180 ? 11.586 -2.378 -7.583 1.00 89.94 180 SER A N 1
ATOM 1359 C CA . SER A 1 180 ? 11.822 -1.921 -6.201 1.00 89.94 180 SER A CA 1
ATOM 1360 C C . SER A 1 180 ? 12.414 -0.506 -6.109 1.00 89.94 180 SER A C 1
ATOM 1362 O O . SER A 1 180 ? 12.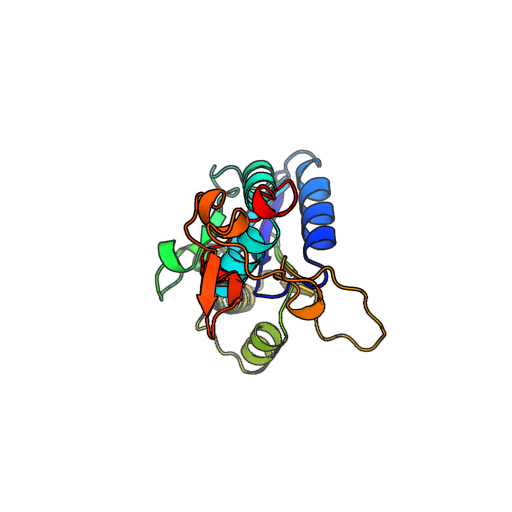408 0.104 -5.040 1.00 89.94 180 SER A O 1
ATOM 1364 N N . LEU A 1 181 ? 12.947 0.021 -7.216 1.00 92.56 181 LEU A N 1
ATOM 1365 C CA . LEU A 1 181 ? 13.467 1.388 -7.317 1.00 92.56 181 LEU A CA 1
ATOM 1366 C C . LEU A 1 181 ? 12.532 2.312 -8.112 1.00 92.56 181 LEU A C 1
ATOM 1368 O O . LEU A 1 181 ? 12.582 3.531 -7.945 1.00 92.56 181 LEU A O 1
ATOM 1372 N N . CYS A 1 182 ? 11.677 1.754 -8.972 1.00 93.38 182 CYS A N 1
ATOM 1373 C CA . CYS A 1 182 ? 10.782 2.518 -9.832 1.00 93.38 182 CYS A CA 1
ATOM 1374 C C . CYS A 1 182 ? 9.720 3.279 -9.020 1.00 93.38 182 CYS A C 1
ATOM 1376 O O . CYS A 1 182 ? 9.094 2.737 -8.111 1.00 93.38 182 CYS A O 1
ATOM 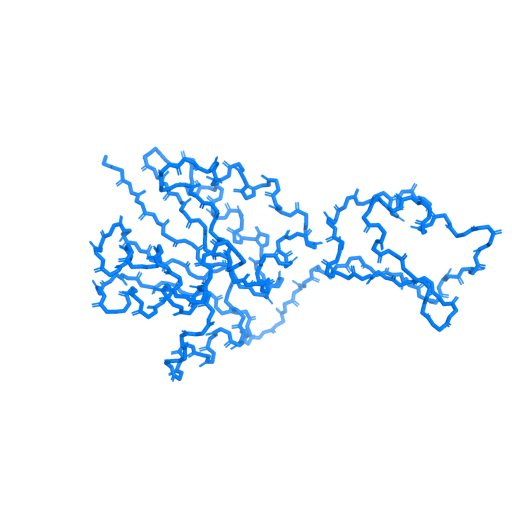1378 N N . ARG A 1 183 ? 9.492 4.548 -9.378 1.00 92.62 183 ARG A N 1
ATOM 1379 C CA . ARG A 1 183 ? 8.501 5.439 -8.741 1.00 92.62 183 ARG A CA 1
ATOM 1380 C C . ARG A 1 183 ? 7.393 5.905 -9.680 1.00 92.62 183 ARG A C 1
ATOM 1382 O O . ARG A 1 183 ? 6.689 6.853 -9.362 1.00 92.62 183 ARG A O 1
ATOM 1389 N N . ASN A 1 184 ? 7.276 5.261 -10.837 1.00 92.69 184 ASN A N 1
ATOM 1390 C CA . ASN A 1 184 ? 6.273 5.572 -11.846 1.00 92.69 184 ASN A CA 1
ATOM 1391 C C . ASN A 1 184 ? 6.265 7.038 -12.337 1.00 92.69 184 ASN A C 1
ATOM 1393 O O . ASN A 1 184 ? 5.218 7.661 -12.436 1.00 92.69 184 ASN A O 1
ATOM 1397 N N . CYS A 1 185 ? 7.440 7.617 -12.613 1.00 91.06 185 CYS A N 1
ATOM 1398 C CA . CYS A 1 185 ? 7.560 9.002 -13.099 1.00 91.06 185 CYS A CA 1
ATOM 1399 C C . CYS A 1 185 ? 7.297 9.177 -14.605 1.00 91.06 185 CYS A C 1
ATOM 1401 O O . CYS A 1 185 ? 7.375 10.296 -15.096 1.00 91.06 185 CYS A O 1
ATOM 1403 N N . GLU A 1 186 ? 7.100 8.082 -15.342 1.00 91.81 186 GLU A N 1
ATOM 1404 C CA . GLU A 1 186 ? 6.760 8.039 -16.780 1.00 91.81 186 GLU A CA 1
ATOM 1405 C C . GLU A 1 186 ? 7.766 8.664 -17.766 1.00 91.81 186 GLU A C 1
ATOM 1407 O O . GLU A 1 186 ? 7.608 8.525 -18.972 1.00 91.81 186 GLU A O 1
ATOM 1412 N N . LEU A 1 187 ? 8.870 9.252 -17.293 1.00 91.69 187 LEU A N 1
ATOM 1413 C CA . LEU A 1 187 ? 9.909 9.848 -18.149 1.00 91.69 187 LEU A CA 1
ATOM 1414 C C . LEU A 1 187 ? 10.480 8.881 -19.202 1.00 91.69 187 LEU A C 1
ATOM 1416 O O . LEU A 1 187 ? 10.823 9.296 -20.305 1.00 91.69 187 LEU A O 1
ATOM 1420 N N . CYS A 1 188 ? 10.558 7.590 -18.873 1.00 89.56 188 CYS A N 1
ATOM 1421 C CA . CYS A 1 188 ? 11.020 6.543 -19.783 1.00 89.56 188 CYS A CA 1
ATOM 1422 C C . CYS A 1 188 ? 10.032 6.188 -20.902 1.00 89.56 188 CYS A C 1
ATOM 1424 O O . CYS A 1 188 ? 10.435 5.514 -21.845 1.00 89.56 188 CYS A O 1
ATOM 1426 N N . VAL A 1 189 ? 8.764 6.589 -20.786 1.00 88.62 189 VAL A N 1
ATOM 1427 C CA . VAL A 1 189 ? 7.730 6.371 -21.809 1.00 88.62 189 VAL A CA 1
ATOM 1428 C C . VAL A 1 189 ? 7.781 7.481 -22.858 1.00 88.62 189 VAL A C 1
ATOM 1430 O O . VAL A 1 189 ? 7.565 7.228 -24.037 1.00 88.62 189 VAL A O 1
ATOM 1433 N N . SER A 1 190 ? 8.117 8.700 -22.437 1.00 81.31 190 SER A N 1
ATOM 1434 C CA . SER A 1 190 ? 8.191 9.892 -23.293 1.00 81.31 190 SER A CA 1
ATOM 1435 C C . SER A 1 190 ? 9.509 10.031 -24.073 1.00 81.31 190 SER A C 1
ATOM 1437 O O . SER A 1 190 ? 9.800 11.119 -24.568 1.00 81.31 190 SER A O 1
ATOM 1439 N N . THR A 1 191 ? 10.329 8.977 -24.123 1.00 76.75 191 THR A N 1
ATOM 1440 C CA . THR A 1 191 ? 11.722 8.988 -24.603 1.00 76.75 191 THR A CA 1
ATOM 1441 C C . THR A 1 191 ? 11.918 8.108 -25.833 1.00 76.75 191 THR A C 1
ATOM 1443 O O . THR A 1 191 ? 11.307 7.018 -25.882 1.00 76.75 191 THR A O 1
#